Protein AF-A0AAU9CW84-F1 (afdb_monomer_lite)

Sequence (236 aa):
MYEDLFSGHQSAVSVAVGDAPGESPWMLPWCDDRGRPLPLPALARATVRFLRQASRQPGQTFDLSSLTCWDGYPAAHVAPLFAAASANCRLPAAWQDLLKPWNGMAAKTVRIALVGRAGDSHTVAQGLSRLTARLDAARMALLLPEEGVLAEEARVWAGRRGIACYRFPAFWREVRVPHAEIRHGSVGKRYNLRAGRDRDARILANATHVIGFGAWPGEIRELVRALALPSRLVRS

Foldseek 3Di:
DPPDDDPFDPPWQDQDFPDDPDRDPLTQRQADSVLAGDALLSSLLSLLVSQVVCVVCVVTAGEDDPPDASVFHPLLLNLLLCLLHDPSYHDDPVSVVSSVVSPPQPNQAAEEEEAEADDPLVLLLVLVCVVCVPPDQVRYEYEYEPDDPSRVSVCVSNVVVVHHYDYQYQQFQPQRGRPFDWDADPVRRITGPCSVVSSLSSSLSPHQEYEYEDDGDPSSVVSCVSSVHHYDYRYD

Structure (mmCIF, N/CA/C/O backbone):
data_AF-A0AAU9CW84-F1
#
_entry.id   AF-A0AAU9CW84-F1
#
loop_
_atom_site.group_PDB
_atom_site.id
_atom_site.type_symbol
_atom_site.label_atom_id
_atom_site.label_alt_id
_atom_site.label_comp_id
_atom_site.label_asym_id
_atom_site.label_entity_id
_atom_site.label_seq_id
_atom_site.pdbx_PDB_ins_code
_atom_site.Cartn_x
_atom_site.Cartn_y
_atom_site.Cartn_z
_atom_site.occupancy
_atom_site.B_iso_or_equiv
_atom_site.auth_seq_id
_atom_site.auth_comp_id
_atom_site.auth_asym_id
_atom_site.auth_atom_id
_atom_site.pdbx_PDB_model_num
ATOM 1 N N . MET A 1 1 ? -14.893 -38.895 -27.297 1.00 35.16 1 MET A N 1
ATOM 2 C CA . MET A 1 1 ? -15.803 -38.874 -26.134 1.00 35.16 1 MET A CA 1
ATOM 3 C C . MET A 1 1 ? -14.967 -38.518 -24.903 1.00 35.16 1 MET A C 1
ATOM 5 O O . MET A 1 1 ? -14.543 -39.393 -24.168 1.00 35.16 1 MET A O 1
ATOM 9 N N . TYR A 1 2 ? -14.596 -37.240 -24.805 1.00 32.84 2 TYR A N 1
ATOM 10 C CA . TYR A 1 2 ? -13.879 -36.590 -23.694 1.00 32.84 2 TYR A CA 1
ATOM 11 C C . TYR A 1 2 ? -14.207 -35.091 -23.819 1.00 32.84 2 TYR A C 1
ATOM 13 O O . TYR A 1 2 ? -13.358 -34.259 -24.107 1.00 32.84 2 TYR A O 1
ATOM 21 N N . GLU A 1 3 ? -15.494 -34.772 -23.734 1.00 34.97 3 GLU A N 1
ATOM 22 C CA . GLU A 1 3 ? -16.027 -33.410 -23.715 1.00 34.97 3 GLU A CA 1
ATOM 23 C C . GLU A 1 3 ? -17.106 -33.402 -22.632 1.00 34.97 3 GLU A C 1
ATOM 25 O O . GLU A 1 3 ? -18.201 -33.879 -22.893 1.00 34.97 3 GLU A O 1
ATOM 30 N N . ASP A 1 4 ? -16.726 -33.037 -21.400 1.00 39.19 4 ASP A N 1
ATOM 31 C CA . ASP A 1 4 ? -17.580 -32.439 -20.345 1.00 39.19 4 ASP A CA 1
ATOM 32 C C . ASP A 1 4 ? -16.891 -32.499 -18.965 1.00 39.19 4 ASP A C 1
ATOM 34 O O . ASP A 1 4 ? -17.312 -33.202 -18.051 1.00 39.19 4 ASP A O 1
ATOM 38 N N . LEU A 1 5 ? -15.787 -31.762 -18.785 1.00 30.41 5 LEU A N 1
ATOM 39 C CA . LEU A 1 5 ? -15.192 -31.556 -17.448 1.00 30.41 5 LEU A CA 1
ATOM 40 C C . LEU A 1 5 ? -14.867 -30.091 -17.117 1.00 30.41 5 LEU A C 1
ATOM 42 O O . LEU A 1 5 ? -14.279 -29.819 -16.077 1.00 30.41 5 LEU A O 1
ATOM 46 N N . PHE A 1 6 ? -15.282 -29.130 -17.950 1.00 35.81 6 PHE A N 1
ATOM 47 C CA . PHE A 1 6 ? -15.029 -27.701 -17.701 1.00 35.81 6 PHE A CA 1
ATOM 48 C C . PHE A 1 6 ? -16.267 -26.818 -17.892 1.00 35.81 6 PHE A C 1
ATOM 50 O O . PHE A 1 6 ? -16.180 -25.663 -18.306 1.00 35.81 6 PHE A O 1
ATOM 57 N N . SER A 1 7 ? -17.436 -27.347 -17.545 1.00 34.25 7 SER A N 1
ATOM 58 C CA . SER A 1 7 ? -18.686 -26.593 -17.494 1.00 34.25 7 SER A CA 1
ATOM 59 C C . SER A 1 7 ? -18.719 -25.756 -16.202 1.00 34.25 7 SER A C 1
ATOM 61 O O . SER A 1 7 ? -19.099 -26.226 -15.134 1.00 34.25 7 SER A O 1
ATOM 63 N N . GLY A 1 8 ? -18.286 -24.494 -16.295 1.00 40.44 8 GLY A N 1
ATOM 64 C CA . GLY A 1 8 ? -18.826 -23.395 -15.480 1.00 40.44 8 GLY A CA 1
ATOM 65 C C . GLY A 1 8 ? -18.330 -23.207 -14.041 1.00 40.44 8 GLY A C 1
ATOM 66 O O . GLY A 1 8 ? -19.051 -22.605 -13.252 1.00 40.44 8 GLY A O 1
ATOM 67 N N . HIS A 1 9 ? -17.136 -23.664 -13.662 1.00 38.75 9 HIS A N 1
ATOM 68 C CA . HIS A 1 9 ? -16.593 -23.331 -12.338 1.00 38.75 9 HIS A CA 1
ATOM 69 C C . HIS A 1 9 ? -15.922 -21.951 -12.350 1.00 38.75 9 HIS A C 1
ATOM 71 O O . HIS A 1 9 ? -14.801 -21.793 -12.834 1.00 38.75 9 HIS A O 1
ATOM 77 N N . GLN A 1 10 ? -16.596 -20.945 -11.782 1.00 44.69 10 GLN A N 1
ATOM 78 C CA . GLN A 1 10 ? -15.903 -19.770 -11.259 1.00 44.69 10 GLN A CA 1
ATOM 79 C C . GLN A 1 10 ? -14.983 -20.256 -10.136 1.00 44.69 10 GLN A C 1
ATOM 81 O O . GLN A 1 10 ? -15.432 -20.526 -9.024 1.00 44.69 10 GLN A O 1
ATOM 86 N N . SER A 1 11 ? -13.691 -20.407 -10.423 1.00 42.75 11 SER A N 1
ATOM 87 C CA . SER A 1 11 ? -12.699 -20.665 -9.385 1.00 42.75 11 SER A CA 1
ATOM 88 C C . SER A 1 11 ? -12.634 -19.422 -8.512 1.00 42.75 11 SER A C 1
ATOM 90 O O . SER A 1 11 ? -11.979 -18.442 -8.853 1.00 42.75 11 SER A O 1
ATOM 92 N N . ALA A 1 12 ? -13.352 -19.424 -7.399 1.00 43.59 12 ALA A N 1
ATOM 93 C CA . ALA A 1 12 ? -13.312 -18.381 -6.396 1.00 43.59 12 ALA A CA 1
ATOM 94 C C . ALA A 1 12 ? -12.638 -18.952 -5.134 1.00 43.59 12 ALA A C 1
ATOM 96 O O . ALA A 1 12 ? -12.815 -20.116 -4.781 1.00 43.59 12 ALA A O 1
ATOM 97 N N . VAL A 1 13 ? -11.792 -18.153 -4.479 1.00 47.56 13 VAL A N 1
ATOM 98 C CA . VAL A 1 13 ? -11.158 -18.536 -3.217 1.00 47.56 13 VAL A CA 1
ATOM 99 C C . VAL A 1 13 ? -12.263 -18.465 -2.176 1.00 47.56 13 VAL A C 1
ATOM 101 O O . VAL A 1 13 ? -12.735 -17.377 -1.835 1.00 47.56 13 VAL A O 1
ATOM 104 N N . SER A 1 14 ? -12.704 -19.630 -1.703 1.00 45.72 14 SER A N 1
ATOM 105 C CA . SER A 1 14 ? -13.601 -19.711 -0.558 1.00 45.72 14 SER A CA 1
ATOM 106 C C . SER A 1 14 ? -12.887 -19.134 0.654 1.00 45.72 14 SER A C 1
ATOM 108 O O . SER A 1 14 ? -11.946 -19.722 1.188 1.00 45.72 14 SER A O 1
ATOM 110 N N . VAL A 1 15 ? -13.357 -17.972 1.099 1.00 50.72 15 VAL A N 1
ATOM 111 C CA . VAL A 1 15 ? -13.223 -17.588 2.499 1.00 50.72 15 VAL A CA 1
ATOM 112 C C . VAL A 1 15 ? -14.212 -18.484 3.229 1.00 50.72 15 VAL A C 1
ATOM 114 O O . VAL A 1 15 ? -15.427 -18.285 3.118 1.00 50.72 15 VAL A O 1
ATOM 117 N N . ALA A 1 16 ? -13.702 -19.532 3.874 1.00 47.00 16 ALA A N 1
ATOM 118 C CA . ALA A 1 16 ? -14.541 -20.407 4.673 1.00 47.00 16 ALA A CA 1
ATOM 119 C C . ALA A 1 16 ? -15.137 -19.559 5.803 1.00 47.00 16 ALA A C 1
ATOM 121 O O . ALA A 1 16 ? -14.421 -19.026 6.652 1.00 47.00 16 ALA A O 1
ATOM 122 N N . VAL A 1 17 ? -16.453 -19.382 5.756 1.00 45.00 17 VAL A N 1
ATOM 123 C CA . VAL A 1 17 ? -17.249 -18.934 6.893 1.00 45.00 17 VAL A CA 1
ATOM 124 C C . VAL A 1 17 ? -17.837 -20.214 7.468 1.00 45.00 17 VAL A C 1
ATOM 126 O O . VAL A 1 17 ? -18.401 -20.995 6.709 1.00 45.00 17 VAL A O 1
ATOM 129 N N . GLY A 1 18 ? -17.584 -20.467 8.755 1.00 38.56 18 GLY A N 1
ATOM 130 C CA . GLY A 1 18 ? -17.705 -21.778 9.407 1.00 38.56 18 GLY A CA 1
ATOM 131 C C . GLY A 1 18 ? -18.864 -22.679 8.950 1.00 38.56 18 GLY A C 1
ATOM 132 O O . GLY A 1 18 ? -19.992 -22.220 8.804 1.00 38.56 18 GLY A O 1
ATOM 133 N N . ASP A 1 19 ? -18.530 -23.959 8.758 1.00 41.38 19 ASP A N 1
ATOM 134 C CA . ASP A 1 19 ? -19.325 -25.201 8.678 1.00 41.38 19 ASP A CA 1
ATOM 135 C C . ASP A 1 19 ? -20.655 -25.257 7.896 1.00 41.38 19 ASP A C 1
ATOM 137 O O . ASP A 1 19 ? -21.270 -26.321 7.841 1.00 41.38 19 ASP A O 1
ATOM 141 N N . ALA A 1 20 ? -21.105 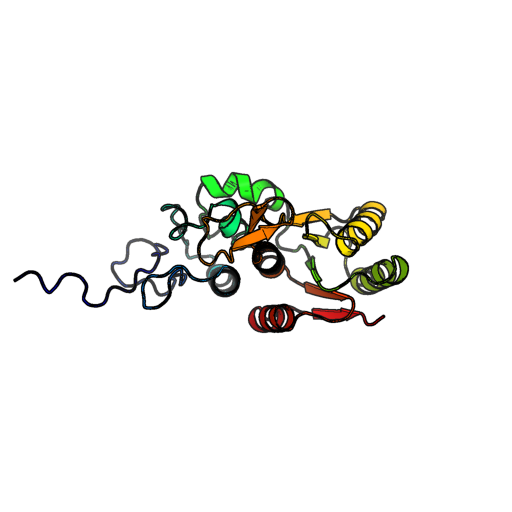-24.192 7.230 1.00 41.03 20 ALA A N 1
ATOM 142 C CA . ALA A 1 20 ? -22.321 -24.230 6.418 1.00 41.03 20 ALA A CA 1
ATOM 143 C C . ALA A 1 20 ? -22.011 -24.606 4.951 1.00 41.03 20 ALA A C 1
ATOM 145 O O . ALA A 1 20 ? -21.324 -23.849 4.260 1.00 41.03 20 ALA A O 1
ATOM 146 N N . PRO A 1 21 ? -22.525 -25.737 4.426 1.00 40.75 21 PRO A N 1
ATOM 147 C CA . PRO A 1 21 ? -22.420 -26.066 3.009 1.00 40.75 21 PRO A CA 1
ATOM 148 C C . PRO A 1 21 ? -23.352 -25.158 2.189 1.00 40.75 21 PRO A C 1
ATOM 150 O O . PRO A 1 21 ? -24.567 -25.332 2.168 1.00 40.75 21 PRO A O 1
ATOM 153 N N . GLY A 1 22 ? -22.763 -24.164 1.528 1.00 52.06 22 GLY A N 1
ATOM 154 C CA . GLY A 1 22 ? -23.406 -23.225 0.609 1.00 52.06 22 GLY A CA 1
ATOM 155 C C . GLY A 1 22 ? -22.381 -22.196 0.132 1.00 52.06 22 GLY A C 1
ATOM 156 O O . GLY A 1 22 ? -21.420 -21.916 0.848 1.00 52.06 22 GLY A O 1
ATOM 157 N N . GLU A 1 23 ? -22.528 -21.668 -1.086 1.00 51.50 23 GLU A N 1
ATOM 158 C CA . GLU A 1 23 ? -21.632 -20.636 -1.626 1.00 51.50 23 GLU A CA 1
ATOM 159 C C . GLU A 1 23 ? -21.525 -19.467 -0.636 1.00 51.50 23 GLU A C 1
ATOM 161 O O . GLU A 1 23 ? -22.493 -18.754 -0.370 1.00 51.50 23 GLU A O 1
ATOM 166 N N . SER A 1 24 ? -20.347 -19.300 -0.032 1.00 56.78 24 SER A N 1
ATOM 167 C CA . SER A 1 24 ? -20.113 -18.224 0.925 1.00 56.78 24 SER A CA 1
ATOM 168 C C . SER A 1 24 ? -20.250 -16.891 0.182 1.00 56.78 24 SER A C 1
ATOM 170 O O . SER A 1 24 ? -19.495 -16.652 -0.761 1.00 56.78 24 SER A O 1
ATOM 172 N N . PRO A 1 25 ? -21.135 -15.965 0.592 1.00 59.97 25 PRO A N 1
ATOM 173 C CA . PRO A 1 25 ? -21.284 -14.666 -0.073 1.00 59.97 25 PRO A CA 1
ATOM 174 C C . PRO A 1 25 ? -20.042 -13.760 0.075 1.00 59.97 25 PRO A C 1
ATOM 176 O O . PRO A 1 25 ? -20.050 -12.605 -0.350 1.00 59.97 25 PRO A O 1
ATOM 179 N N . TRP A 1 26 ? -18.968 -14.262 0.693 1.00 66.31 26 TRP A N 1
ATOM 180 C CA . TRP A 1 26 ? -17.783 -13.511 1.097 1.00 66.31 26 TRP A CA 1
ATOM 181 C C . TRP A 1 26 ? -16.527 -13.849 0.293 1.00 66.31 26 TRP A C 1
ATOM 183 O O . TRP A 1 26 ? -15.408 -13.604 0.750 1.00 66.31 26 TRP A O 1
ATOM 193 N N . MET A 1 27 ? -16.691 -14.386 -0.914 1.00 70.38 27 MET A N 1
ATOM 194 C CA . MET A 1 27 ? -15.565 -14.709 -1.783 1.00 70.38 27 MET A CA 1
ATOM 195 C C . MET A 1 27 ? -14.873 -13.445 -2.289 1.00 70.38 27 MET A C 1
ATOM 197 O O . MET A 1 27 ? -15.485 -12.535 -2.854 1.00 70.38 27 MET A O 1
ATOM 201 N N . LEU A 1 28 ? -13.556 -13.403 -2.111 1.00 78.88 28 LEU A N 1
ATOM 202 C CA . LEU A 1 28 ? -12.727 -12.413 -2.772 1.00 78.88 28 LEU A CA 1
ATOM 203 C C . LEU A 1 28 ? -12.546 -12.837 -4.231 1.00 78.88 28 LEU A C 1
ATOM 205 O O . LEU A 1 28 ? -11.959 -13.895 -4.476 1.00 78.88 28 LEU A O 1
ATOM 209 N N . PRO A 1 29 ? -13.010 -12.037 -5.210 1.00 83.81 29 PRO A N 1
ATOM 210 C CA . PRO A 1 29 ? -12.714 -12.325 -6.599 1.00 83.81 29 PRO A CA 1
ATOM 211 C C . PRO A 1 29 ? -11.202 -12.206 -6.774 1.00 83.81 29 PRO A C 1
ATOM 213 O O . PRO A 1 29 ? -10.602 -11.167 -6.484 1.00 83.81 29 PRO A O 1
ATOM 216 N N . TRP A 1 30 ? -10.591 -13.304 -7.190 1.00 83.06 30 TRP A N 1
ATOM 217 C CA . TRP A 1 30 ? -9.149 -13.419 -7.369 1.00 83.06 30 TRP A CA 1
ATOM 218 C C . TRP A 1 30 ? -8.783 -13.756 -8.813 1.00 83.06 30 TRP A C 1
ATOM 220 O O . TRP A 1 30 ? -7.682 -13.419 -9.238 1.00 83.06 30 TRP A O 1
ATOM 230 N N . CYS A 1 31 ? -9.733 -14.317 -9.563 1.00 86.44 31 CYS A N 1
ATOM 231 C CA . CYS A 1 31 ? -9.680 -14.521 -11.000 1.00 86.44 31 CYS A CA 1
ATOM 232 C C . CYS A 1 31 ? -10.776 -13.737 -11.733 1.00 86.44 31 CYS A C 1
ATOM 234 O O . CYS A 1 31 ? -11.762 -13.316 -11.127 1.00 86.44 31 CYS A O 1
ATOM 236 N N . ASP A 1 32 ? -10.590 -13.537 -13.037 1.00 87.25 32 ASP A N 1
ATOM 237 C CA . ASP A 1 32 ? -11.662 -13.165 -13.960 1.00 87.25 32 ASP A CA 1
ATOM 238 C C . ASP A 1 32 ? -12.517 -14.386 -14.359 1.00 87.25 32 ASP A C 1
ATOM 240 O O . ASP A 1 32 ? -12.225 -15.520 -13.975 1.00 87.25 32 ASP A O 1
ATOM 244 N N . ASP A 1 33 ? -13.552 -14.166 -15.175 1.00 85.06 33 ASP A N 1
ATOM 245 C CA . ASP A 1 33 ? -14.471 -15.221 -15.645 1.00 85.06 33 ASP A CA 1
ATOM 246 C C . ASP A 1 33 ? -13.784 -16.319 -16.480 1.00 85.06 33 ASP A C 1
ATOM 248 O O . ASP A 1 33 ? -14.401 -17.324 -16.825 1.00 85.06 33 ASP A O 1
ATOM 252 N N . ARG A 1 34 ? -12.506 -16.134 -16.837 1.00 85.81 34 ARG A N 1
ATOM 253 C CA . ARG A 1 34 ? -11.684 -17.104 -17.572 1.00 85.81 34 ARG A CA 1
ATOM 254 C C . ARG A 1 34 ? -10.683 -17.818 -16.666 1.00 85.81 34 ARG A C 1
ATOM 256 O O . ARG A 1 34 ? -9.764 -18.452 -17.179 1.00 85.81 34 ARG A O 1
ATOM 263 N N . GLY A 1 35 ? -10.804 -17.668 -15.347 1.00 85.06 35 GLY A N 1
ATOM 264 C CA . GLY A 1 35 ? -9.867 -18.245 -14.388 1.00 85.06 35 GLY A CA 1
ATOM 265 C C . GLY A 1 35 ? -8.475 -17.614 -14.446 1.00 85.06 35 GLY A C 1
ATOM 266 O O . GLY A 1 35 ? -7.515 -18.236 -14.010 1.00 85.06 35 GLY A O 1
ATOM 267 N N . ARG A 1 36 ? -8.318 -16.410 -15.021 1.00 87.25 36 ARG A N 1
ATOM 268 C CA . ARG A 1 36 ? -7.022 -15.715 -15.019 1.00 87.25 36 ARG A CA 1
ATOM 269 C C . ARG A 1 36 ? -6.918 -14.842 -13.778 1.00 87.25 36 ARG A C 1
ATOM 271 O O . ARG A 1 36 ? -7.890 -14.146 -13.485 1.00 87.25 36 ARG A O 1
ATOM 278 N N . PRO A 1 37 ? -5.745 -14.750 -13.131 1.00 89.81 37 PRO A N 1
ATOM 279 C CA . PRO A 1 37 ? -5.581 -13.934 -11.929 1.00 89.81 37 PRO A CA 1
ATOM 280 C C . PRO A 1 37 ? -6.009 -12.493 -12.194 1.00 89.81 37 PRO A C 1
ATOM 282 O O . PRO A 1 37 ? -5.765 -11.970 -13.280 1.00 89.81 37 PRO A O 1
ATOM 285 N N . LEU A 1 38 ? -6.603 -11.805 -11.227 1.00 90.56 38 LEU A N 1
ATOM 286 C CA . LEU A 1 38 ? -6.889 -10.380 -11.359 1.00 90.56 38 LEU A CA 1
ATOM 287 C C . LEU A 1 38 ? -5.606 -9.552 -11.194 1.00 90.56 38 LEU A C 1
ATOM 289 O O . LEU A 1 38 ? -4.769 -9.873 -10.352 1.00 90.56 38 LEU A O 1
ATOM 293 N N . PRO A 1 39 ? -5.452 -8.430 -11.920 1.00 92.75 39 PRO A N 1
ATOM 294 C CA . PRO A 1 39 ? -4.360 -7.499 -11.663 1.00 92.75 39 PRO A CA 1
ATOM 295 C C . PRO A 1 39 ? -4.385 -6.968 -10.224 1.00 92.75 39 PRO A C 1
ATOM 297 O O . PRO A 1 39 ? -5.460 -6.675 -9.695 1.00 92.75 39 PRO A O 1
ATOM 300 N N . LEU A 1 40 ? -3.216 -6.712 -9.627 1.00 91.75 40 LEU A N 1
ATOM 301 C CA . LEU A 1 40 ? -3.113 -6.191 -8.254 1.00 91.75 40 LEU A CA 1
ATOM 302 C C . LEU A 1 40 ? -3.982 -4.956 -7.952 1.00 91.75 40 LEU A C 1
ATOM 304 O O . LEU A 1 40 ? -4.581 -4.922 -6.879 1.00 91.75 40 LEU A O 1
ATOM 308 N N . PRO A 1 41 ? -4.148 -3.966 -8.853 1.00 92.19 41 PRO A N 1
ATOM 309 C CA . PRO A 1 41 ? -5.088 -2.870 -8.615 1.00 92.19 41 PRO A CA 1
ATOM 310 C C . PRO A 1 41 ? -6.552 -3.313 -8.472 1.00 92.19 41 PRO A C 1
ATOM 312 O O . PRO A 1 41 ? -7.300 -2.723 -7.695 1.00 92.19 41 PRO A O 1
ATOM 315 N N . ALA A 1 42 ? -6.983 -4.334 -9.219 1.00 91.06 42 ALA A N 1
ATOM 316 C CA . ALA A 1 42 ? -8.324 -4.899 -9.087 1.00 91.06 42 ALA A CA 1
ATOM 317 C C . ALA A 1 42 ? -8.454 -5.699 -7.789 1.00 91.06 42 ALA A C 1
ATOM 319 O O . ALA A 1 42 ? -9.440 -5.526 -7.067 1.00 91.06 42 ALA A O 1
ATOM 320 N N . LEU A 1 43 ? -7.422 -6.477 -7.454 1.00 90.69 43 LEU A N 1
ATOM 321 C CA . LEU A 1 43 ? -7.359 -7.214 -6.202 1.00 90.69 43 LEU A CA 1
ATOM 322 C C . LEU A 1 43 ? -7.420 -6.278 -4.987 1.00 90.69 43 LEU A C 1
ATOM 324 O O . LEU A 1 43 ? -8.252 -6.466 -4.109 1.00 90.69 43 LEU A O 1
ATOM 328 N N . ALA A 1 44 ? -6.640 -5.196 -4.983 1.00 90.69 44 ALA A N 1
ATOM 329 C CA . ALA A 1 44 ? -6.658 -4.176 -3.936 1.00 90.69 44 ALA A CA 1
ATOM 330 C C . ALA A 1 44 ? -8.068 -3.612 -3.686 1.00 90.69 44 ALA A C 1
ATOM 332 O O . ALA A 1 44 ? -8.495 -3.477 -2.538 1.00 90.69 44 ALA A O 1
ATOM 333 N N . ARG A 1 45 ? -8.832 -3.328 -4.752 1.00 89.31 45 ARG A N 1
ATOM 334 C CA . ARG A 1 45 ? -10.231 -2.877 -4.631 1.00 89.31 45 ARG A CA 1
ATOM 335 C C . ARG A 1 45 ? -11.138 -3.946 -4.028 1.00 89.31 45 ARG A C 1
ATOM 337 O O . ARG A 1 45 ? -12.011 -3.620 -3.225 1.00 89.31 45 ARG A O 1
ATOM 344 N N . ALA A 1 46 ? -10.976 -5.203 -4.433 1.00 89.75 46 ALA A N 1
ATOM 345 C CA . ALA A 1 46 ? -11.727 -6.316 -3.864 1.00 89.75 46 ALA A CA 1
ATOM 346 C C . ALA A 1 46 ? -11.414 -6.489 -2.369 1.00 89.75 46 ALA A C 1
ATOM 348 O O . ALA A 1 46 ? -12.339 -6.499 -1.558 1.00 89.75 46 ALA A O 1
ATOM 349 N N . THR A 1 47 ? -10.131 -6.489 -2.000 1.00 90.31 47 THR A N 1
ATOM 350 C CA . THR A 1 47 ? -9.666 -6.603 -0.614 1.00 90.31 47 THR A CA 1
ATOM 351 C C . THR A 1 47 ? -10.203 -5.482 0.268 1.00 90.31 47 THR A C 1
ATOM 353 O O . THR A 1 47 ? -10.759 -5.761 1.325 1.00 90.31 47 THR A O 1
ATOM 356 N N . VAL A 1 48 ? -10.133 -4.217 -0.158 1.00 90.25 48 VAL A N 1
ATOM 357 C CA . VAL A 1 48 ? -10.654 -3.099 0.652 1.00 90.25 48 VAL A CA 1
ATOM 358 C C . VAL A 1 48 ? -12.163 -3.215 0.891 1.00 90.25 48 VAL A C 1
ATOM 360 O O . VAL A 1 48 ? -12.631 -2.937 1.998 1.00 90.25 48 VAL A O 1
ATOM 363 N N . ARG A 1 49 ? -12.939 -3.650 -0.112 1.00 89.19 49 ARG A N 1
ATOM 364 C CA . ARG A 1 49 ? -14.382 -3.902 0.058 1.00 89.19 49 ARG A CA 1
ATOM 365 C C . ARG A 1 49 ? -14.635 -5.027 1.058 1.00 89.19 49 ARG A C 1
ATOM 367 O O . ARG A 1 49 ? -15.439 -4.841 1.968 1.00 89.19 49 ARG A O 1
ATOM 374 N N . PHE A 1 50 ? -13.914 -6.137 0.921 1.00 90.88 50 PHE A N 1
ATOM 375 C CA . PHE A 1 50 ? -13.987 -7.268 1.841 1.00 90.88 50 PHE A CA 1
ATOM 376 C C . PHE A 1 50 ? -13.657 -6.857 3.281 1.00 90.88 50 PHE A C 1
ATOM 378 O O . PHE A 1 50 ? -14.469 -7.072 4.171 1.00 90.88 50 PHE A O 1
ATOM 385 N N . LEU A 1 51 ? -12.535 -6.173 3.522 1.00 89.94 51 LEU A N 1
ATOM 386 C CA . LEU A 1 51 ? -12.128 -5.757 4.871 1.00 89.94 51 LEU A CA 1
ATOM 387 C C . LEU A 1 51 ? -13.117 -4.773 5.516 1.00 89.94 51 LEU A C 1
ATOM 389 O O . LEU A 1 51 ? -13.407 -4.848 6.713 1.00 89.94 51 LEU A O 1
ATOM 393 N N . ARG A 1 52 ? -13.693 -3.861 4.723 1.00 89.56 52 ARG A N 1
ATOM 394 C CA . ARG A 1 52 ? -14.757 -2.962 5.197 1.00 89.56 52 ARG A CA 1
ATOM 395 C C . ARG A 1 52 ? -15.992 -3.742 5.637 1.00 89.56 52 ARG A C 1
ATOM 397 O O . ARG A 1 52 ? -16.648 -3.356 6.597 1.00 89.56 52 ARG A O 1
ATOM 404 N N . GLN A 1 53 ? -16.317 -4.811 4.929 1.00 89.44 53 GLN A N 1
ATOM 405 C CA . GLN A 1 53 ? -17.462 -5.645 5.242 1.00 89.44 53 GLN A CA 1
ATOM 406 C C . GLN A 1 53 ? -17.194 -6.543 6.454 1.00 89.44 53 GLN A C 1
ATOM 408 O O . GLN A 1 53 ? -18.002 -6.554 7.380 1.00 89.44 53 GLN A O 1
ATOM 413 N N . ALA A 1 54 ? -16.032 -7.198 6.502 1.00 90.00 54 ALA A N 1
ATOM 414 C CA . ALA A 1 54 ? -15.602 -8.026 7.624 1.00 90.00 54 ALA A CA 1
ATOM 415 C C . ALA A 1 54 ? -15.587 -7.239 8.945 1.00 90.00 54 ALA A C 1
ATOM 417 O O . ALA A 1 54 ? -16.065 -7.728 9.967 1.00 90.00 54 ALA A O 1
ATOM 418 N N . SER A 1 55 ? -15.136 -5.978 8.921 1.00 90.31 55 SER A N 1
ATOM 419 C CA . SER A 1 55 ? -15.120 -5.122 10.118 1.00 90.31 55 SER A CA 1
ATOM 420 C C . SER A 1 55 ? -16.511 -4.715 10.628 1.00 90.31 55 SER A C 1
ATOM 422 O O . SER A 1 55 ? -16.646 -4.352 11.795 1.00 90.31 55 SER A O 1
ATOM 424 N N . ARG A 1 56 ? -17.562 -4.811 9.801 1.00 92.00 56 ARG A N 1
ATOM 425 C CA . ARG A 1 56 ? -18.964 -4.597 10.216 1.00 92.00 56 ARG A CA 1
ATOM 426 C C . ARG A 1 56 ? -19.597 -5.834 10.850 1.00 92.00 56 ARG A C 1
ATOM 428 O O . ARG A 1 56 ? -20.713 -5.746 11.350 1.00 92.00 56 ARG A O 1
ATOM 435 N N . GLN A 1 57 ? -18.907 -6.972 10.823 1.00 92.19 57 GLN A N 1
ATOM 436 C CA . GLN A 1 57 ? -19.404 -8.255 11.316 1.00 92.19 57 GLN A CA 1
ATOM 437 C C . GLN A 1 57 ? -18.414 -8.870 12.319 1.00 92.19 57 GLN A C 1
ATOM 439 O O . GLN A 1 57 ? -17.908 -9.964 12.085 1.00 92.19 57 GLN A O 1
ATOM 444 N N . PRO A 1 58 ? -18.121 -8.202 13.453 1.00 93.94 58 PRO A N 1
ATOM 445 C CA . PRO A 1 58 ? -17.092 -8.657 14.393 1.00 93.94 58 PRO A CA 1
ATOM 446 C C . PRO A 1 58 ? -17.384 -10.026 15.030 1.00 93.94 58 PRO A C 1
ATOM 448 O O . PRO A 1 58 ? -16.459 -10.673 15.505 1.00 93.94 58 PRO A O 1
ATOM 451 N N . GLY A 1 59 ? -18.647 -10.473 15.035 1.00 91.31 59 GLY A N 1
ATOM 452 C CA . GLY A 1 59 ? -19.038 -11.806 15.507 1.00 91.31 59 GLY A CA 1
ATOM 453 C C . GLY A 1 59 ? -18.802 -12.935 14.496 1.00 91.31 59 GLY A C 1
ATOM 454 O O . GLY A 1 59 ? -18.893 -14.100 14.869 1.00 91.31 59 GLY A O 1
ATOM 455 N N . GLN A 1 60 ? -18.503 -12.616 13.233 1.00 90.19 60 GLN A N 1
ATOM 456 C CA . GLN A 1 60 ? -18.157 -13.606 12.212 1.00 90.19 60 GLN A CA 1
ATOM 457 C C . GLN A 1 60 ? -16.647 -13.684 12.056 1.00 90.19 60 GLN A C 1
ATOM 459 O O . GLN A 1 60 ? -15.986 -12.651 11.982 1.00 90.19 60 GLN A O 1
ATOM 464 N N . THR A 1 61 ? -16.121 -14.904 11.973 1.00 89.62 61 THR A N 1
ATOM 465 C CA . THR A 1 61 ? -14.709 -15.147 11.674 1.00 89.62 61 THR A CA 1
ATOM 466 C C . THR A 1 61 ? -14.542 -15.447 10.190 1.00 89.62 61 THR A C 1
ATOM 468 O O . THR A 1 61 ? -15.287 -16.249 9.632 1.00 89.62 61 THR A O 1
ATOM 471 N N . PHE A 1 62 ? -13.554 -14.811 9.570 1.00 87.94 62 PHE A N 1
ATOM 472 C CA . PHE A 1 62 ? -13.186 -14.995 8.175 1.00 87.94 62 PHE A CA 1
ATOM 473 C C . PHE A 1 62 ? -11.825 -15.682 8.110 1.00 87.94 62 PHE A C 1
ATOM 475 O O . PHE A 1 62 ? -10.799 -15.047 8.365 1.00 87.94 62 PHE A O 1
ATOM 482 N N . ASP A 1 63 ? -11.806 -16.968 7.772 1.00 86.19 63 ASP A N 1
ATOM 483 C CA . ASP A 1 63 ? -10.557 -17.703 7.591 1.00 86.19 63 ASP A CA 1
ATOM 484 C C . ASP A 1 63 ? -10.028 -17.466 6.172 1.00 86.19 63 ASP A C 1
ATOM 486 O O . ASP A 1 63 ? -10.564 -17.968 5.180 1.00 86.19 63 ASP A O 1
ATOM 490 N N . LEU A 1 64 ? -8.963 -16.669 6.061 1.00 85.19 64 LEU A N 1
ATOM 491 C CA . LEU A 1 64 ? -8.249 -16.493 4.804 1.00 85.19 64 LEU A CA 1
ATOM 492 C C . LEU A 1 64 ? -7.279 -17.659 4.656 1.00 85.19 64 LEU A C 1
ATOM 494 O O . LEU A 1 64 ? -6.240 -17.720 5.316 1.00 85.19 64 LEU A O 1
ATOM 498 N N . SER A 1 65 ? -7.634 -18.613 3.800 1.00 75.38 65 SER A N 1
ATOM 499 C CA . SER A 1 65 ? -6.781 -19.766 3.552 1.00 75.38 65 SER A CA 1
ATOM 500 C C . SER A 1 65 ? -5.481 -19.340 2.865 1.00 75.38 65 SER A C 1
ATOM 502 O O . SER A 1 65 ? -5.427 -18.435 2.029 1.00 75.38 65 SER A O 1
ATOM 504 N N . SER A 1 66 ? -4.390 -19.997 3.259 1.00 62.53 66 SER A N 1
ATOM 505 C CA . SER A 1 66 ? -3.049 -19.732 2.743 1.00 62.53 66 SER A CA 1
ATOM 506 C C . SER A 1 66 ? -2.797 -20.333 1.370 1.00 62.53 66 SER A C 1
ATOM 508 O O . SER A 1 66 ? -1.668 -20.177 0.909 1.00 62.53 66 SER A O 1
ATOM 510 N N . LEU A 1 67 ? -3.783 -21.033 0.779 1.00 48.00 67 LEU A N 1
ATOM 511 C CA . LEU A 1 67 ? -3.654 -21.989 -0.329 1.00 48.00 67 LEU A CA 1
ATOM 512 C C . LEU A 1 67 ? -3.054 -21.332 -1.588 1.00 48.00 67 LEU A C 1
ATOM 514 O O . LEU A 1 67 ? -3.714 -20.948 -2.543 1.00 48.00 67 LEU A O 1
ATOM 518 N N . THR A 1 68 ? -1.743 -21.154 -1.483 1.00 42.81 68 THR A N 1
ATOM 519 C CA . THR A 1 68 ? -0.686 -20.912 -2.451 1.00 42.81 68 THR A CA 1
ATOM 520 C C . THR A 1 68 ? -0.955 -19.847 -3.514 1.00 42.81 68 THR A C 1
ATOM 522 O O . THR A 1 68 ? -1.106 -20.135 -4.693 1.00 42.81 68 THR A O 1
ATOM 525 N N . CYS A 1 69 ? -0.853 -18.582 -3.095 1.00 52.00 69 CYS A N 1
ATOM 526 C CA . CYS A 1 69 ? -0.334 -17.478 -3.914 1.00 52.00 69 CYS A CA 1
ATOM 527 C C . CYS A 1 69 ? -1.123 -17.099 -5.186 1.00 52.00 69 CYS A C 1
ATOM 529 O O . CYS A 1 69 ? -0.518 -16.633 -6.142 1.00 52.00 69 CYS A O 1
ATOM 531 N N . TRP A 1 70 ? -2.458 -17.235 -5.181 1.00 61.84 70 TRP A N 1
ATOM 532 C CA . TRP A 1 70 ? -3.359 -16.542 -6.123 1.00 61.84 70 TRP A CA 1
ATOM 533 C C . TRP A 1 70 ? -2.837 -16.643 -7.575 1.00 61.84 70 TRP A C 1
ATOM 535 O O . TRP A 1 70 ? -2.485 -15.628 -8.174 1.00 61.84 70 TRP A O 1
ATOM 545 N N . ASP A 1 71 ? -2.633 -17.876 -8.063 1.00 65.56 71 ASP A N 1
ATOM 546 C CA . ASP A 1 71 ? -2.100 -18.207 -9.398 1.00 65.56 71 ASP A CA 1
ATOM 547 C C . ASP A 1 71 ? -0.895 -17.358 -9.855 1.00 65.56 71 ASP A C 1
ATOM 549 O O . ASP A 1 71 ? -0.828 -16.865 -10.982 1.00 65.56 71 ASP A O 1
ATOM 553 N N . GLY A 1 72 ? 0.098 -17.193 -8.977 1.00 77.81 72 GLY A N 1
ATOM 554 C CA . GLY A 1 72 ? 1.427 -16.700 -9.351 1.00 77.81 72 GLY A CA 1
ATOM 555 C C . GLY A 1 72 ? 1.849 -15.368 -8.735 1.00 77.81 72 GLY A C 1
ATOM 556 O O . GLY A 1 72 ? 2.931 -14.879 -9.070 1.00 77.81 72 GLY A O 1
ATOM 557 N N . TYR A 1 73 ? 1.062 -14.774 -7.833 1.00 89.81 73 TYR A N 1
ATOM 558 C CA . TYR A 1 73 ? 1.515 -13.622 -7.046 1.00 89.81 73 TYR A CA 1
ATOM 559 C C . TYR A 1 73 ? 2.211 -14.063 -5.755 1.00 89.81 73 TYR A C 1
ATOM 561 O O . TYR A 1 73 ? 1.554 -14.619 -4.877 1.00 89.81 73 TYR A O 1
ATOM 569 N N . PRO A 1 74 ? 3.498 -13.737 -5.540 1.00 91.00 74 PRO A N 1
ATOM 570 C CA . PRO A 1 74 ? 4.167 -14.023 -4.277 1.00 91.00 74 PRO A CA 1
ATOM 571 C C . PRO A 1 74 ? 3.440 -13.389 -3.091 1.00 91.00 74 PRO A C 1
ATOM 573 O O . PRO A 1 74 ? 2.860 -12.307 -3.203 1.00 91.00 74 PRO A O 1
ATOM 576 N N . ALA A 1 75 ? 3.536 -14.014 -1.916 1.00 90.62 75 ALA A N 1
ATOM 577 C CA . ALA A 1 75 ? 2.888 -13.514 -0.702 1.00 90.62 75 ALA A CA 1
ATOM 578 C C . ALA A 1 75 ? 3.244 -12.044 -0.397 1.00 90.62 75 ALA A C 1
ATOM 580 O O . ALA A 1 75 ? 2.390 -11.293 0.058 1.00 90.62 75 ALA A O 1
ATOM 581 N N . ALA A 1 76 ? 4.459 -11.594 -0.730 1.00 91.50 76 ALA A N 1
ATOM 582 C CA . ALA A 1 76 ? 4.898 -10.205 -0.559 1.00 91.50 76 ALA A CA 1
ATOM 583 C C . ALA A 1 76 ? 4.114 -9.171 -1.404 1.00 91.50 76 ALA A C 1
ATOM 585 O O . ALA A 1 76 ? 4.143 -7.972 -1.107 1.00 91.50 76 ALA A O 1
ATOM 586 N N . HIS A 1 77 ? 3.400 -9.605 -2.447 1.00 91.62 77 HIS A N 1
ATOM 587 C CA . HIS A 1 77 ? 2.478 -8.756 -3.210 1.00 91.62 77 HIS A CA 1
ATOM 588 C C . HIS A 1 77 ? 1.100 -8.700 -2.564 1.00 91.62 77 HIS A C 1
ATOM 590 O O . HIS A 1 77 ? 0.521 -7.623 -2.446 1.00 91.62 77 HIS A O 1
ATOM 596 N N . VAL A 1 78 ? 0.579 -9.848 -2.135 1.00 91.44 78 VAL A N 1
ATOM 597 C CA . VAL A 1 78 ? -0.813 -9.958 -1.682 1.00 91.44 78 VAL A CA 1
ATOM 598 C C . VAL A 1 78 ? -0.962 -9.612 -0.206 1.00 91.44 78 VAL A C 1
ATOM 600 O O . VAL A 1 78 ? -1.850 -8.836 0.138 1.00 91.44 78 VAL A O 1
ATOM 603 N N . ALA A 1 79 ? -0.083 -10.118 0.664 1.00 92.12 79 ALA A N 1
ATOM 604 C CA . ALA A 1 79 ? -0.184 -9.939 2.111 1.00 92.12 79 ALA A CA 1
ATOM 605 C C . ALA A 1 79 ? -0.336 -8.464 2.523 1.00 92.12 79 ALA A C 1
ATOM 607 O O . ALA A 1 79 ? -1.243 -8.179 3.306 1.00 92.12 79 ALA A O 1
ATOM 608 N N . PRO A 1 80 ? 0.423 -7.496 1.957 1.00 92.06 80 PRO A N 1
ATOM 609 C CA . PRO A 1 80 ? 0.237 -6.089 2.299 1.00 92.06 80 PRO A CA 1
ATOM 610 C C . PRO A 1 80 ? -1.177 -5.561 2.046 1.00 92.06 80 PRO A C 1
ATOM 612 O O . PRO A 1 80 ? -1.592 -4.648 2.745 1.00 92.06 80 PRO A O 1
ATOM 615 N N . LEU A 1 81 ? -1.951 -6.110 1.101 1.00 92.19 81 LEU A N 1
ATOM 616 C CA . LEU A 1 81 ? -3.341 -5.681 0.874 1.00 92.19 81 LEU A CA 1
ATOM 617 C C . LEU A 1 81 ? -4.243 -5.946 2.091 1.00 92.19 81 LEU A C 1
ATOM 619 O O . LEU A 1 81 ? -5.276 -5.298 2.241 1.00 92.19 81 LEU A O 1
ATOM 623 N N . PHE A 1 82 ? -3.834 -6.863 2.969 1.00 92.62 82 PHE A N 1
ATOM 624 C CA . PHE A 1 82 ? -4.554 -7.269 4.171 1.00 92.62 82 PHE A CA 1
ATOM 625 C C . PHE A 1 82 ? -3.990 -6.663 5.458 1.00 92.62 82 PHE A C 1
ATOM 627 O O . PHE A 1 82 ? -4.432 -7.035 6.540 1.00 92.62 82 PHE A O 1
ATOM 634 N N . ALA A 1 83 ? -3.070 -5.694 5.392 1.00 91.38 83 ALA A N 1
ATOM 635 C CA . ALA A 1 83 ? -2.501 -5.111 6.612 1.00 91.38 83 ALA A CA 1
ATOM 636 C C . ALA A 1 83 ? -3.524 -4.321 7.455 1.00 91.38 83 ALA A C 1
ATOM 638 O O . ALA A 1 83 ? -3.269 -4.012 8.613 1.00 91.38 83 ALA A O 1
ATOM 639 N N . ALA A 1 84 ? -4.688 -3.992 6.883 1.00 89.50 84 ALA A N 1
ATOM 640 C CA . ALA A 1 84 ? -5.815 -3.373 7.581 1.00 89.50 84 ALA A CA 1
ATOM 641 C C . ALA A 1 84 ? -6.859 -4.385 8.095 1.00 89.50 84 ALA A C 1
ATOM 643 O O . ALA A 1 84 ? -7.966 -3.976 8.446 1.00 89.50 84 ALA A O 1
ATOM 644 N N . ALA A 1 85 ? -6.567 -5.688 8.055 1.00 91.38 85 ALA A N 1
ATOM 645 C CA . ALA A 1 85 ? -7.525 -6.706 8.452 1.00 91.38 85 ALA A CA 1
ATOM 646 C C . ALA A 1 85 ? -7.895 -6.591 9.937 1.00 91.38 85 ALA A C 1
ATOM 648 O O . ALA A 1 85 ? -7.041 -6.380 10.796 1.00 91.38 85 ALA A O 1
ATOM 649 N N . SER A 1 86 ? -9.189 -6.707 10.233 1.00 90.75 86 SER A N 1
ATOM 650 C CA . SER A 1 86 ? -9.700 -6.744 11.602 1.00 90.75 86 SER A CA 1
ATOM 651 C C . SER A 1 86 ? -9.371 -8.080 12.274 1.00 90.75 86 SER A C 1
ATOM 653 O O . SER A 1 86 ? -9.078 -9.068 11.607 1.00 90.75 86 SER A O 1
ATOM 655 N N . ALA A 1 87 ? -9.446 -8.126 13.609 1.00 91.38 87 ALA A N 1
ATOM 656 C CA . ALA A 1 87 ? -9.092 -9.313 14.400 1.00 91.38 87 ALA A CA 1
ATOM 657 C C . ALA A 1 87 ? -9.937 -10.560 14.077 1.00 91.38 87 ALA A C 1
ATOM 659 O O . ALA A 1 87 ? -9.529 -11.678 14.377 1.00 91.38 87 ALA A O 1
ATOM 660 N N . ASN A 1 88 ? -11.104 -10.373 13.460 1.00 91.94 88 ASN A N 1
ATOM 661 C CA . ASN A 1 88 ? -11.960 -11.458 13.003 1.00 91.94 88 ASN A CA 1
ATOM 662 C C . ASN A 1 88 ? -11.559 -12.030 11.630 1.00 91.94 88 ASN A C 1
ATOM 664 O O . ASN A 1 88 ? -12.187 -12.973 11.168 1.00 91.94 88 ASN A O 1
ATOM 668 N N . CYS A 1 89 ? -10.521 -11.502 10.980 1.00 91.44 89 CYS A N 1
ATOM 669 C CA . CYS A 1 89 ? -9.907 -12.111 9.804 1.00 91.44 89 CYS A CA 1
ATOM 670 C C . CYS A 1 89 ? -8.691 -12.935 10.241 1.00 91.44 89 CYS A C 1
ATOM 672 O O . CYS A 1 89 ? -7.669 -12.369 10.638 1.00 91.44 89 CYS A O 1
ATOM 674 N N . ARG A 1 90 ? -8.755 -14.264 10.134 1.00 90.94 90 ARG A N 1
ATOM 675 C CA . ARG A 1 90 ? -7.587 -15.114 10.387 1.00 90.94 90 ARG A CA 1
ATOM 676 C C . ARG A 1 90 ? -6.711 -15.135 9.145 1.00 90.94 90 ARG A C 1
ATOM 678 O O . ARG A 1 90 ? -7.107 -15.643 8.100 1.00 90.94 90 ARG A O 1
ATOM 685 N N . LEU A 1 91 ? -5.530 -14.535 9.259 1.00 90.62 91 LEU A N 1
ATOM 686 C CA . LEU A 1 91 ? -4.569 -14.442 8.165 1.00 90.62 91 LEU A CA 1
ATOM 687 C C . LEU A 1 91 ? -3.674 -15.691 8.114 1.00 90.62 91 LEU A C 1
ATOM 689 O O . LEU A 1 91 ? -3.307 -16.215 9.172 1.00 90.62 91 LEU A O 1
ATOM 693 N N . PRO A 1 92 ? -3.227 -16.113 6.917 1.00 90.38 92 PRO A N 1
ATOM 694 C CA . PRO A 1 92 ? -2.201 -17.136 6.760 1.00 90.38 92 PRO A CA 1
ATOM 695 C C . PRO A 1 92 ? -0.975 -16.878 7.639 1.00 90.38 92 PRO A C 1
ATOM 697 O O . PRO A 1 92 ? -0.461 -15.760 7.667 1.00 90.38 92 PRO A O 1
ATOM 700 N N . ALA A 1 93 ? -0.434 -17.920 8.278 1.00 89.19 93 ALA A N 1
ATOM 701 C CA . ALA A 1 93 ? 0.780 -17.800 9.095 1.00 89.19 93 ALA A CA 1
ATOM 702 C C . ALA A 1 93 ? 1.948 -17.164 8.314 1.00 89.19 93 ALA A C 1
ATOM 704 O O . ALA A 1 93 ? 2.593 -16.242 8.802 1.00 89.19 93 ALA A O 1
ATOM 705 N N . ALA A 1 94 ? 2.135 -17.559 7.048 1.00 88.50 94 ALA A N 1
ATOM 706 C CA . ALA A 1 94 ? 3.163 -17.003 6.163 1.00 88.50 94 ALA A CA 1
ATOM 707 C C . ALA A 1 94 ? 3.018 -15.489 5.897 1.00 88.50 94 ALA A C 1
ATOM 709 O O . ALA A 1 94 ? 3.974 -14.837 5.482 1.00 88.50 94 ALA A O 1
ATOM 710 N N . TRP A 1 95 ? 1.828 -14.914 6.099 1.00 91.25 95 TRP A N 1
ATOM 711 C CA . TRP A 1 95 ? 1.609 -13.475 5.950 1.00 91.25 95 TRP A CA 1
ATOM 712 C C . TRP A 1 95 ? 1.936 -12.707 7.221 1.00 91.25 95 TRP A C 1
ATOM 714 O O . TRP A 1 95 ? 2.251 -11.525 7.133 1.00 91.25 95 TRP A O 1
ATOM 724 N N . GLN A 1 96 ? 1.896 -13.349 8.389 1.00 89.44 96 GLN A N 1
ATOM 725 C CA . GLN A 1 96 ? 2.107 -12.671 9.666 1.00 89.44 96 GLN A CA 1
ATOM 726 C C . GLN A 1 96 ? 3.487 -12.013 9.721 1.00 89.44 96 GLN A C 1
ATOM 728 O O . GLN A 1 96 ? 3.586 -10.860 10.129 1.00 89.44 96 GLN A O 1
ATOM 733 N N . ASP A 1 97 ? 4.526 -12.688 9.221 1.00 88.94 97 ASP A N 1
ATOM 734 C CA . ASP A 1 97 ? 5.881 -12.132 9.138 1.00 88.94 97 ASP A CA 1
ATOM 735 C C . ASP A 1 97 ? 5.977 -10.938 8.185 1.00 88.94 97 ASP A C 1
ATOM 737 O O . ASP A 1 97 ? 6.576 -9.918 8.522 1.00 88.94 97 ASP A O 1
ATOM 741 N N . LEU A 1 98 ? 5.329 -11.030 7.022 1.00 90.25 98 LEU A N 1
ATOM 742 C CA . LEU A 1 98 ? 5.261 -9.937 6.045 1.00 90.25 98 LEU A CA 1
ATOM 743 C C . LEU A 1 98 ? 4.477 -8.734 6.585 1.00 90.25 98 LEU A C 1
ATOM 745 O O . LEU A 1 98 ? 4.705 -7.595 6.173 1.00 90.25 98 LEU A O 1
ATOM 749 N N . LEU A 1 99 ? 3.560 -8.995 7.514 1.00 90.50 99 LEU A N 1
ATOM 750 C CA . LEU A 1 99 ? 2.724 -8.004 8.167 1.00 90.50 99 LEU A CA 1
ATOM 751 C C . LEU A 1 99 ? 3.299 -7.500 9.495 1.00 90.50 99 LEU A C 1
ATOM 753 O O . LEU A 1 99 ? 2.802 -6.506 10.009 1.00 90.50 99 LEU A O 1
ATOM 757 N N . LYS A 1 100 ? 4.393 -8.070 10.018 1.00 88.19 100 LYS A N 1
ATOM 758 C CA . LYS A 1 100 ? 5.053 -7.584 11.247 1.00 88.19 100 LYS A CA 1
ATOM 759 C C . LYS A 1 100 ? 5.331 -6.080 11.255 1.00 88.19 100 LYS A C 1
ATOM 761 O O . LYS A 1 100 ? 5.049 -5.468 12.285 1.00 88.19 100 LYS A O 1
ATOM 766 N N . PRO A 1 101 ? 5.796 -5.447 10.155 1.00 83.88 101 PRO A N 1
ATOM 767 C CA . PRO A 1 101 ? 5.952 -3.994 10.131 1.00 83.88 101 PRO A CA 1
ATOM 768 C C . PRO A 1 101 ? 4.647 -3.254 10.475 1.00 83.88 101 PRO A C 1
ATOM 770 O O . PRO A 1 101 ? 4.674 -2.180 11.061 1.00 83.88 101 PRO A O 1
ATOM 773 N N . TRP A 1 102 ? 3.498 -3.850 10.165 1.00 82.38 102 TRP A N 1
ATOM 774 C CA . TRP A 1 102 ? 2.159 -3.286 10.308 1.00 82.38 102 TRP A CA 1
ATOM 775 C C . TRP A 1 102 ? 1.488 -3.605 11.644 1.00 82.38 102 TRP A C 1
ATOM 777 O O . TRP A 1 102 ? 0.627 -2.842 12.071 1.00 82.38 102 TRP A O 1
ATOM 787 N N . ASN A 1 103 ? 1.895 -4.677 12.328 1.00 72.50 103 ASN A N 1
ATOM 788 C CA . ASN A 1 103 ? 1.245 -5.167 13.553 1.00 72.50 103 ASN A CA 1
ATOM 789 C C . ASN A 1 103 ? 1.318 -4.188 14.747 1.00 72.50 103 ASN A C 1
ATOM 791 O O . ASN A 1 103 ? 0.598 -4.365 15.724 1.00 72.50 103 ASN A O 1
ATOM 795 N N . GLY A 1 104 ? 2.143 -3.137 14.674 1.00 68.44 104 GLY A N 1
ATOM 796 C CA . GLY A 1 104 ? 2.183 -2.043 15.658 1.00 68.44 104 GLY A CA 1
ATOM 797 C C . GLY A 1 104 ? 1.337 -0.821 15.287 1.00 68.44 104 GLY A C 1
ATOM 798 O O . GLY A 1 104 ? 1.277 0.152 16.037 1.00 68.44 104 GLY A O 1
ATOM 799 N N . MET A 1 105 ? 0.696 -0.831 14.119 1.00 80.50 105 MET A N 1
ATOM 800 C CA . MET A 1 105 ? -0.105 0.288 13.658 1.00 80.50 105 MET A CA 1
ATOM 801 C C . MET A 1 105 ? -1.473 0.237 14.330 1.00 80.50 105 MET A C 1
ATOM 803 O O . MET A 1 105 ? -2.315 -0.593 13.995 1.00 80.50 105 MET A O 1
ATOM 807 N N . ALA A 1 106 ? -1.703 1.137 15.285 1.00 76.38 106 ALA A N 1
ATOM 808 C CA . ALA A 1 106 ? -2.998 1.236 15.942 1.00 76.38 106 ALA A CA 1
ATOM 809 C C . ALA A 1 106 ? -4.125 1.352 14.898 1.00 76.38 106 ALA A C 1
ATOM 811 O O . ALA A 1 106 ? -4.015 2.106 13.932 1.00 76.38 106 ALA A O 1
ATOM 812 N N . ALA A 1 107 ? -5.258 0.677 15.123 1.00 78.88 107 ALA A N 1
ATOM 813 C CA . ALA A 1 107 ? -6.430 0.751 14.234 1.00 78.88 107 ALA A CA 1
ATOM 814 C C . ALA A 1 107 ? -6.918 2.198 13.987 1.00 78.88 107 ALA A C 1
ATOM 816 O O . ALA A 1 107 ? -7.597 2.494 13.008 1.00 78.88 107 ALA A O 1
ATOM 817 N N . LYS A 1 108 ? -6.549 3.110 14.892 1.00 85.25 108 LYS A N 1
ATOM 818 C CA . LYS A 1 108 ? -6.860 4.541 14.887 1.00 85.25 108 LYS A CA 1
ATOM 819 C C . LYS A 1 108 ? -5.812 5.417 14.180 1.00 85.25 108 LYS A C 1
ATOM 821 O O . LYS A 1 108 ? -5.954 6.645 14.229 1.00 85.25 108 LYS A O 1
ATOM 826 N N . THR A 1 109 ? -4.781 4.823 13.578 1.00 91.81 109 THR A N 1
ATOM 827 C CA . THR A 1 109 ? -3.715 5.532 12.862 1.00 91.81 109 THR A CA 1
ATOM 828 C C . THR A 1 109 ? -4.219 6.082 11.530 1.00 91.81 109 THR A C 1
ATOM 830 O O . THR A 1 109 ? -4.836 5.390 10.718 1.00 91.81 109 THR A O 1
ATOM 833 N N . VAL A 1 110 ? -3.918 7.351 11.280 1.00 93.06 110 VAL A N 1
ATOM 834 C CA . VAL A 1 110 ? -4.122 8.031 10.007 1.00 93.06 110 VAL A CA 1
ATOM 835 C C . VAL A 1 110 ? -2.956 7.694 9.081 1.00 93.06 110 VAL A C 1
ATOM 837 O O . VAL A 1 110 ? -1.821 8.111 9.305 1.00 93.06 110 VAL A O 1
ATOM 840 N N . ARG A 1 111 ? -3.246 6.915 8.038 1.00 94.75 111 ARG A N 1
ATOM 841 C CA . ARG A 1 111 ? -2.271 6.365 7.092 1.00 94.75 111 ARG A CA 1
ATOM 842 C C . ARG A 1 111 ? -2.336 7.171 5.809 1.00 94.75 111 ARG A C 1
ATOM 844 O O . ARG A 1 111 ? -3.333 7.107 5.087 1.00 94.75 111 ARG A O 1
ATOM 851 N N . ILE A 1 112 ? -1.308 7.960 5.547 1.00 95.31 112 ILE A N 1
ATOM 852 C CA . ILE A 1 112 ? -1.309 8.917 4.448 1.00 95.31 112 ILE A CA 1
ATOM 853 C C . ILE A 1 112 ? -0.444 8.377 3.319 1.00 95.31 112 ILE A C 1
ATOM 855 O O . ILE A 1 112 ? 0.774 8.295 3.454 1.00 95.31 112 ILE A O 1
ATOM 859 N N . ALA A 1 113 ? -1.069 8.055 2.192 1.00 95.56 113 ALA A N 1
ATOM 860 C CA . ALA A 1 113 ? -0.357 7.780 0.954 1.00 95.56 113 ALA A CA 1
ATOM 861 C C . ALA A 1 113 ? 0.027 9.086 0.260 1.00 95.56 113 ALA A C 1
ATOM 863 O O . ALA A 1 113 ? -0.814 9.973 0.089 1.00 95.56 113 ALA A O 1
ATOM 864 N N . LEU A 1 114 ? 1.282 9.186 -0.175 1.00 94.06 114 LEU A N 1
ATOM 865 C CA . LEU A 1 114 ? 1.738 10.288 -1.020 1.00 94.06 114 LEU A CA 1
ATOM 866 C C . LEU A 1 114 ? 1.825 9.818 -2.470 1.00 94.06 114 LEU A C 1
ATOM 868 O O . LEU A 1 114 ? 2.457 8.804 -2.760 1.00 94.06 114 LEU A O 1
ATOM 872 N N . VAL A 1 115 ? 1.194 10.561 -3.377 1.00 91.19 115 VAL A N 1
ATOM 873 C CA . VAL A 1 115 ? 1.164 10.250 -4.811 1.00 91.19 115 VAL A CA 1
ATOM 874 C C . VAL A 1 115 ? 1.537 11.469 -5.646 1.00 91.19 115 VAL A C 1
ATOM 876 O O . VAL A 1 115 ? 1.299 12.609 -5.249 1.00 91.19 115 VAL A O 1
ATOM 879 N N . GLY A 1 116 ? 2.076 11.228 -6.840 1.00 88.25 116 GLY A N 1
ATOM 880 C CA . GLY A 1 116 ? 2.408 12.271 -7.809 1.00 88.25 116 GLY A CA 1
ATOM 881 C C . GLY A 1 116 ? 3.909 12.505 -7.960 1.00 88.25 116 GLY A C 1
ATOM 882 O O . GLY A 1 116 ? 4.720 11.623 -7.677 1.00 88.25 116 GLY A O 1
ATOM 883 N N . ARG A 1 117 ? 4.274 13.678 -8.476 1.00 85.38 117 ARG A N 1
ATOM 884 C CA . ARG A 1 117 ? 5.672 14.074 -8.687 1.00 85.38 117 ARG A CA 1
ATOM 885 C C . ARG A 1 117 ? 6.107 14.992 -7.558 1.00 85.38 117 ARG A C 1
ATOM 887 O O . ARG A 1 117 ? 5.319 15.811 -7.092 1.00 85.38 117 ARG A O 1
ATOM 894 N N . ALA A 1 118 ? 7.357 14.849 -7.132 1.00 75.19 118 ALA A N 1
ATOM 895 C CA . ALA A 1 118 ? 7.937 15.792 -6.191 1.00 75.19 118 ALA A CA 1
ATOM 896 C C . ALA A 1 118 ? 7.891 17.200 -6.803 1.00 75.19 118 ALA A C 1
ATOM 898 O O . ALA A 1 118 ? 8.311 17.384 -7.946 1.00 75.19 118 ALA A O 1
ATOM 899 N N . GLY A 1 119 ? 7.355 18.158 -6.049 1.00 73.50 119 GLY A N 1
ATOM 900 C CA . GLY A 1 119 ? 7.758 19.552 -6.205 1.00 73.50 119 GLY A CA 1
ATOM 901 C C . GLY A 1 119 ? 9.116 19.762 -5.536 1.00 73.50 119 GLY A C 1
ATOM 902 O O . GLY A 1 119 ? 9.806 18.800 -5.192 1.00 73.50 119 GLY A O 1
ATOM 903 N N . ASP A 1 120 ? 9.481 21.012 -5.294 1.00 84.06 120 ASP A N 1
ATOM 904 C CA . ASP A 1 120 ? 10.588 21.316 -4.393 1.00 84.06 120 ASP A CA 1
ATOM 905 C C . ASP A 1 120 ? 10.283 20.843 -2.949 1.00 84.06 120 ASP A C 1
ATOM 907 O O . ASP A 1 120 ? 9.125 20.640 -2.551 1.00 84.06 120 ASP A O 1
ATOM 911 N N . SER A 1 121 ? 11.335 20.670 -2.146 1.00 87.25 121 SER A N 1
ATOM 912 C CA . SER A 1 121 ? 11.257 20.210 -0.753 1.00 87.25 121 SER A CA 1
ATOM 913 C C . SER A 1 121 ? 10.341 21.088 0.114 1.00 87.25 121 SER A C 1
ATOM 915 O O . SER A 1 121 ? 9.667 20.586 1.020 1.00 87.25 121 SER A O 1
ATOM 917 N N . HIS A 1 122 ? 10.273 22.396 -0.167 1.00 89.31 122 HIS A N 1
ATOM 918 C CA . HIS A 1 122 ? 9.426 23.333 0.569 1.00 89.31 122 HIS A CA 1
ATOM 919 C C . HIS A 1 122 ? 7.940 23.073 0.290 1.00 89.31 122 HIS A C 1
ATOM 921 O O . HIS A 1 122 ? 7.152 22.992 1.235 1.00 89.31 122 HIS A O 1
ATOM 927 N N . THR A 1 123 ? 7.558 22.836 -0.966 1.00 89.69 123 THR A N 1
ATOM 928 C CA . THR A 1 123 ? 6.187 22.472 -1.355 1.00 89.69 123 THR A CA 1
ATOM 929 C C . THR A 1 123 ? 5.726 21.181 -0.670 1.00 89.69 123 THR A C 1
ATOM 931 O O . THR A 1 123 ? 4.621 21.127 -0.115 1.00 89.69 123 THR A O 1
ATOM 934 N N . VAL A 1 124 ? 6.578 20.147 -0.640 1.00 90.69 124 VAL A N 1
ATOM 935 C CA . VAL A 1 124 ? 6.275 18.878 0.050 1.00 90.69 124 VAL A CA 1
ATOM 936 C C . VAL A 1 124 ? 6.074 19.110 1.547 1.00 90.69 124 VAL A C 1
ATOM 938 O O . VAL A 1 124 ? 5.043 18.722 2.109 1.00 90.69 124 VAL A O 1
ATOM 941 N N . ALA A 1 125 ? 7.015 19.807 2.187 1.00 91.62 125 ALA A N 1
ATOM 942 C CA . ALA A 1 125 ? 6.957 20.113 3.610 1.00 91.62 125 ALA A 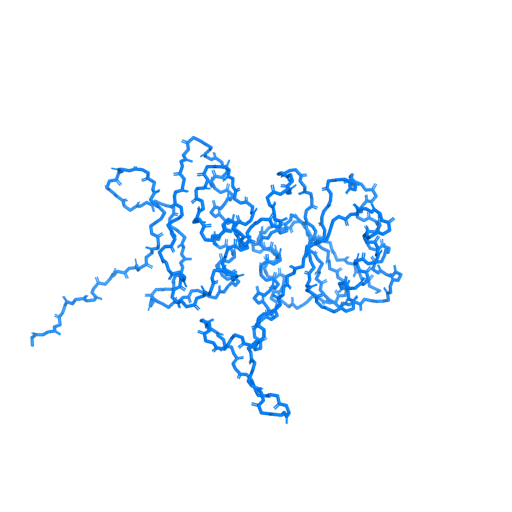CA 1
ATOM 943 C C . ALA A 1 125 ? 5.731 20.961 3.982 1.00 91.62 125 ALA A C 1
ATOM 945 O O . ALA A 1 125 ? 5.089 20.701 5.005 1.00 91.62 125 ALA A O 1
ATOM 946 N N . GLN A 1 126 ? 5.375 21.956 3.167 1.00 90.69 126 GLN A N 1
ATOM 947 C CA . GLN A 1 126 ? 4.214 22.813 3.395 1.00 90.69 126 GLN A CA 1
ATOM 948 C C . GLN A 1 126 ? 2.906 22.029 3.232 1.00 90.69 126 GLN A C 1
ATOM 950 O O . GLN A 1 126 ? 2.003 22.156 4.063 1.00 90.69 126 GLN A O 1
ATOM 955 N N . GLY A 1 127 ? 2.807 21.191 2.195 1.00 88.38 127 GLY A N 1
ATOM 956 C CA . GLY A 1 127 ? 1.650 20.330 1.954 1.00 88.38 127 GLY A CA 1
ATOM 957 C C . GLY A 1 127 ? 1.394 19.365 3.112 1.00 88.38 127 GLY A C 1
ATOM 958 O O . GLY A 1 127 ? 0.269 19.293 3.614 1.00 88.38 127 GLY A O 1
ATOM 959 N N . LEU A 1 128 ? 2.449 18.695 3.586 1.00 91.06 128 LEU A N 1
ATOM 960 C CA . LEU A 1 128 ? 2.382 17.806 4.746 1.00 91.06 128 LEU A CA 1
ATOM 961 C C . LEU A 1 128 ? 2.012 18.579 6.015 1.00 91.06 128 LEU A C 1
ATOM 963 O O . LEU A 1 128 ? 1.028 18.230 6.661 1.00 91.06 128 LEU A O 1
ATOM 967 N N . SER A 1 129 ? 2.701 19.685 6.315 1.00 91.31 129 SER A N 1
ATOM 968 C CA . SER A 1 129 ? 2.446 20.480 7.529 1.00 91.31 129 SER A CA 1
ATOM 969 C C . SER A 1 129 ? 1.006 21.001 7.601 1.00 91.31 129 SER A C 1
ATOM 971 O O . SER A 1 129 ? 0.392 20.978 8.664 1.00 91.31 129 SER A O 1
ATOM 973 N N . ARG A 1 130 ? 0.420 21.422 6.471 1.00 87.94 130 ARG A N 1
ATOM 974 C CA . ARG A 1 130 ? -0.987 21.856 6.413 1.00 87.94 130 ARG A CA 1
ATOM 975 C C . ARG A 1 130 ? -1.970 20.728 6.713 1.00 87.94 130 ARG A C 1
ATOM 977 O O . ARG A 1 130 ? -3.026 20.996 7.282 1.00 87.94 130 ARG A O 1
ATOM 984 N N . LEU A 1 131 ? -1.677 19.497 6.292 1.00 81.88 131 LEU A N 1
ATOM 985 C CA . LEU A 1 131 ? -2.533 18.356 6.615 1.00 81.88 131 LEU A CA 1
ATOM 986 C C . LEU A 1 131 ? -2.382 17.975 8.088 1.00 81.88 131 LEU A C 1
ATOM 988 O O . LEU A 1 131 ? -3.373 17.727 8.771 1.00 81.88 131 LEU A O 1
ATOM 992 N N . THR A 1 132 ? -1.144 17.947 8.571 1.00 82.94 132 THR A N 1
ATOM 993 C CA . THR A 1 132 ? -0.833 17.450 9.911 1.00 82.94 132 THR A CA 1
ATOM 994 C C . THR A 1 132 ? -1.164 18.460 10.999 1.00 82.94 132 THR A C 1
ATOM 996 O O . THR A 1 132 ? -1.324 18.064 12.139 1.00 82.94 132 THR A O 1
ATOM 999 N N . ALA A 1 133 ? -1.352 19.743 10.672 1.00 88.62 133 ALA A N 1
ATOM 1000 C CA . ALA A 1 133 ? -1.768 20.770 11.632 1.00 88.62 133 ALA A CA 1
ATOM 1001 C C . ALA A 1 133 ? -3.080 20.442 12.374 1.00 88.62 133 ALA A C 1
ATOM 1003 O O . ALA A 1 133 ? -3.362 21.033 13.410 1.00 88.62 133 ALA A O 1
ATOM 1004 N N . ARG A 1 134 ? -3.895 19.523 11.839 1.00 84.88 134 ARG A N 1
ATOM 1005 C CA . ARG A 1 134 ? -5.167 19.081 12.435 1.00 84.88 134 ARG A CA 1
ATOM 1006 C C . ARG A 1 134 ? -5.138 17.638 12.936 1.00 84.88 134 ARG A C 1
ATOM 1008 O O . ARG A 1 134 ? -6.170 17.124 13.353 1.00 84.88 134 ARG A O 1
ATOM 1015 N N . LEU A 1 135 ? -3.996 16.968 12.828 1.00 87.62 135 LEU A N 1
ATOM 1016 C CA . LEU A 1 135 ? -3.846 15.560 13.156 1.00 87.62 135 LEU A CA 1
ATOM 1017 C C . LEU A 1 135 ? -2.802 15.416 14.260 1.00 87.62 135 LEU A C 1
ATOM 1019 O O . LEU A 1 135 ? -1.761 16.064 14.237 1.00 87.62 135 LEU A O 1
ATOM 1023 N N . ASP A 1 136 ? -3.081 14.543 15.218 1.00 88.50 136 ASP A N 1
ATOM 1024 C CA . ASP A 1 136 ? -2.102 14.157 16.226 1.00 88.50 136 ASP A CA 1
ATOM 1025 C C . ASP A 1 136 ? -0.987 13.346 15.558 1.00 88.50 136 ASP A C 1
ATOM 1027 O O . ASP A 1 136 ? -1.240 12.237 15.087 1.00 88.50 136 ASP A O 1
ATOM 1031 N N . ALA A 1 137 ? 0.232 13.893 15.526 1.00 87.50 137 ALA A N 1
ATOM 1032 C CA . ALA A 1 137 ? 1.399 13.276 14.901 1.00 87.50 137 ALA A CA 1
ATOM 1033 C C . ALA A 1 137 ? 1.676 11.853 15.418 1.00 87.50 137 ALA A C 1
ATOM 1035 O O . ALA A 1 137 ? 2.079 10.997 14.629 1.00 87.50 137 ALA A O 1
ATOM 1036 N N . ALA A 1 138 ? 1.384 11.565 16.694 1.00 88.62 138 ALA A N 1
ATOM 1037 C CA . ALA A 1 138 ? 1.556 10.232 17.279 1.00 88.62 138 ALA A CA 1
ATOM 1038 C C . ALA A 1 138 ? 0.603 9.187 16.671 1.00 88.62 138 ALA A C 1
ATOM 1040 O O . ALA A 1 138 ? 0.829 7.982 16.765 1.00 88.62 138 ALA A O 1
ATOM 1041 N N . ARG A 1 139 ? -0.465 9.644 16.015 1.00 92.44 139 ARG A N 1
ATOM 1042 C CA . ARG A 1 139 ? -1.460 8.813 15.335 1.00 92.44 139 ARG A CA 1
ATOM 1043 C C . ARG A 1 139 ? -1.295 8.844 13.823 1.00 92.44 139 ARG A C 1
ATOM 1045 O O . ARG A 1 139 ? -2.245 8.522 13.114 1.00 92.44 139 ARG A O 1
ATOM 1052 N N . MET A 1 140 ? -0.134 9.242 13.310 1.00 94.38 140 MET A N 1
ATOM 1053 C CA . MET A 1 140 ? 0.110 9.369 11.876 1.00 94.38 140 MET A CA 1
ATOM 1054 C C . MET A 1 140 ? 1.179 8.406 11.385 1.00 94.38 140 MET A C 1
ATOM 1056 O O . MET A 1 140 ? 2.181 8.153 12.048 1.00 94.38 140 MET A O 1
ATOM 1060 N N . ALA A 1 141 ? 0.982 7.928 10.161 1.00 95.56 141 ALA A N 1
ATOM 1061 C CA . ALA A 1 141 ? 1.971 7.168 9.422 1.00 95.56 141 ALA A CA 1
ATOM 1062 C C . ALA A 1 141 ? 1.964 7.589 7.950 1.00 95.56 141 ALA A C 1
ATOM 1064 O O . ALA A 1 141 ? 0.898 7.736 7.346 1.00 95.56 141 ALA A O 1
ATOM 1065 N N . LEU A 1 142 ? 3.147 7.753 7.359 1.00 96.00 142 LEU A N 1
ATOM 1066 C CA . LEU A 1 142 ? 3.294 7.962 5.921 1.00 96.00 142 LEU A CA 1
ATOM 1067 C C . LEU A 1 142 ? 3.506 6.625 5.212 1.00 96.00 142 LEU A C 1
ATOM 1069 O O . LEU A 1 142 ? 4.339 5.822 5.630 1.00 96.00 142 LEU A O 1
ATOM 1073 N N . LEU A 1 143 ? 2.771 6.405 4.125 1.00 96.00 143 LEU A N 1
ATOM 1074 C CA . LEU A 1 143 ? 2.925 5.260 3.234 1.00 96.00 143 LEU A CA 1
ATOM 1075 C C . LEU A 1 143 ? 3.612 5.739 1.957 1.00 96.00 143 LEU A C 1
ATOM 1077 O O . LEU A 1 143 ? 3.047 6.529 1.196 1.00 96.00 143 LEU A O 1
ATOM 1081 N N . LEU A 1 144 ? 4.846 5.292 1.751 1.00 95.88 144 LEU A N 1
ATOM 1082 C CA . LEU A 1 144 ? 5.747 5.846 0.750 1.00 95.88 144 LEU A CA 1
ATOM 1083 C C . LEU A 1 144 ? 6.285 4.742 -0.160 1.00 95.88 144 LEU A C 1
ATOM 1085 O O . LEU A 1 144 ? 6.487 3.611 0.296 1.00 95.88 144 LEU A O 1
ATOM 1089 N N . PRO A 1 145 ? 6.583 5.047 -1.432 1.00 95.38 145 PRO A N 1
ATOM 1090 C CA . PRO A 1 145 ? 7.451 4.173 -2.196 1.00 95.38 145 PRO A CA 1
ATOM 1091 C C . PRO A 1 145 ? 8.8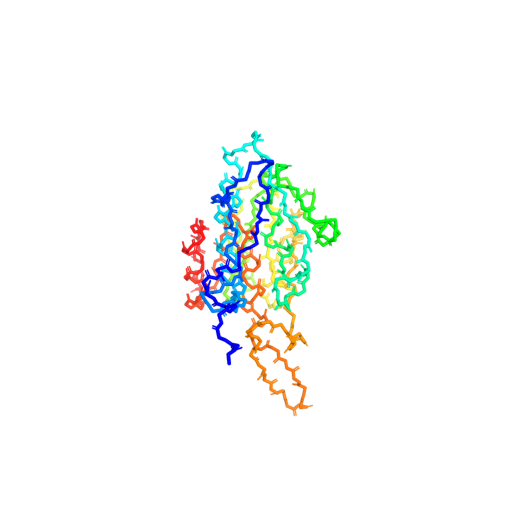30 4.097 -1.529 1.00 95.38 145 PRO A C 1
ATOM 1093 O O . PRO A 1 145 ? 9.243 5.008 -0.810 1.00 95.38 145 PRO A O 1
ATOM 1096 N N . GLU A 1 146 ? 9.537 2.991 -1.746 1.00 94.81 146 GLU A N 1
ATOM 1097 C CA . GLU A 1 146 ? 10.890 2.806 -1.206 1.00 94.81 146 GLU A CA 1
ATOM 1098 C C . GLU A 1 146 ? 11.864 3.892 -1.687 1.00 94.81 146 GLU A C 1
ATOM 1100 O O . GLU A 1 146 ? 12.649 4.428 -0.901 1.00 94.81 146 GLU A O 1
ATOM 1105 N N . GLU A 1 147 ? 11.735 4.272 -2.956 1.00 94.06 147 GLU A N 1
ATOM 1106 C CA . GLU A 1 147 ? 12.605 5.220 -3.642 1.00 94.06 147 GLU A CA 1
ATOM 1107 C C . GLU A 1 147 ? 11.809 6.359 -4.295 1.00 94.06 147 GLU A C 1
ATOM 1109 O O . GLU A 1 147 ? 10.610 6.240 -4.576 1.00 94.06 147 GLU A O 1
ATOM 1114 N N . GLY A 1 148 ? 12.512 7.455 -4.588 1.00 92.81 148 GLY A N 1
ATOM 1115 C CA . GLY A 1 148 ? 12.001 8.624 -5.301 1.00 92.81 148 GLY A CA 1
ATOM 1116 C C . GLY A 1 148 ? 12.093 9.906 -4.478 1.00 92.81 148 GLY A C 1
ATOM 1117 O O . GLY A 1 148 ? 11.976 9.883 -3.255 1.00 92.81 148 GLY A O 1
ATOM 1118 N N . VAL A 1 149 ? 12.261 11.040 -5.165 1.00 92.75 149 VAL A N 1
ATOM 1119 C CA . VAL A 1 149 ? 12.464 12.361 -4.537 1.00 92.75 149 VAL A CA 1
ATOM 1120 C C . VAL A 1 149 ? 11.345 12.690 -3.544 1.00 92.75 149 VAL A C 1
ATOM 1122 O O . VAL A 1 149 ? 11.618 13.049 -2.407 1.00 92.75 149 VAL A O 1
ATOM 1125 N N . LEU A 1 150 ? 10.079 12.472 -3.921 1.00 92.94 150 LEU A N 1
ATOM 1126 C CA . LEU A 1 150 ? 8.935 12.756 -3.044 1.00 92.94 150 LEU A CA 1
ATOM 1127 C C . LEU A 1 150 ? 8.982 11.932 -1.748 1.00 92.94 150 LEU A C 1
ATOM 1129 O O . LEU A 1 150 ? 8.641 12.440 -0.683 1.00 92.94 150 LEU A O 1
ATOM 1133 N N . ALA A 1 151 ? 9.395 10.665 -1.833 1.00 95.31 151 ALA A N 1
ATOM 1134 C CA . ALA A 1 151 ? 9.502 9.797 -0.667 1.00 95.31 151 ALA A CA 1
ATOM 1135 C C . ALA A 1 151 ? 10.679 10.178 0.230 1.00 95.31 151 ALA A C 1
ATOM 1137 O O . ALA A 1 151 ? 10.532 10.134 1.447 1.00 95.31 151 ALA A O 1
ATOM 1138 N N . GLU A 1 152 ? 11.819 10.568 -0.345 1.00 95.50 152 GLU A N 1
ATOM 1139 C CA . GLU A 1 152 ? 12.967 11.051 0.428 1.00 95.50 152 GLU A CA 1
ATOM 1140 C C . GLU A 1 152 ? 12.601 12.316 1.213 1.00 95.50 152 GLU A C 1
ATOM 1142 O O . GLU A 1 152 ? 12.731 12.349 2.435 1.00 95.50 152 GLU A O 1
ATOM 1147 N N . GLU A 1 153 ? 12.021 13.309 0.538 1.00 95.25 153 GLU A N 1
ATOM 1148 C CA . GLU A 1 153 ? 11.608 14.569 1.164 1.00 95.25 153 GLU A CA 1
ATOM 1149 C C . GLU A 1 153 ? 10.568 14.355 2.268 1.00 95.25 153 GLU A C 1
ATOM 1151 O O . GLU A 1 153 ? 10.672 14.900 3.371 1.00 95.25 153 GLU A O 1
ATOM 1156 N N . ALA A 1 154 ? 9.579 13.497 2.010 1.00 95.69 154 ALA A N 1
ATOM 1157 C CA . ALA A 1 154 ? 8.580 13.133 3.004 1.00 95.69 154 ALA A CA 1
ATOM 1158 C C . ALA A 1 154 ? 9.191 12.411 4.215 1.00 95.69 154 ALA A C 1
ATOM 1160 O O . ALA A 1 154 ? 8.783 12.680 5.346 1.00 95.69 154 ALA A O 1
ATOM 1161 N N . ARG A 1 155 ? 10.185 11.533 4.005 1.00 96.62 155 ARG A N 1
ATOM 1162 C CA . ARG A 1 155 ? 10.905 10.847 5.091 1.00 96.62 155 ARG A CA 1
ATOM 1163 C C . ARG A 1 155 ? 11.696 11.827 5.948 1.00 96.62 155 ARG A C 1
ATOM 1165 O O . ARG A 1 155 ? 11.596 11.759 7.171 1.00 96.62 155 ARG A O 1
ATOM 1172 N N . VAL A 1 156 ? 12.431 12.755 5.335 1.00 96.38 156 VAL A N 1
ATOM 1173 C CA . VAL A 1 156 ? 13.164 13.803 6.063 1.00 96.38 156 VAL A CA 1
ATOM 1174 C C . VAL A 1 156 ? 12.197 14.656 6.886 1.00 96.38 156 VAL A C 1
ATOM 1176 O O . VAL A 1 156 ? 12.427 14.897 8.075 1.00 96.38 156 VAL A O 1
ATOM 1179 N N . TRP A 1 157 ? 11.081 15.078 6.286 1.00 95.75 157 TRP A N 1
ATOM 1180 C CA . TRP A 1 157 ? 10.053 15.862 6.970 1.00 95.75 157 TRP A CA 1
ATOM 1181 C C . TRP A 1 157 ? 9.424 15.110 8.157 1.00 95.75 157 TRP A C 1
ATOM 1183 O O . TRP A 1 157 ? 9.235 15.711 9.222 1.00 95.75 157 TRP A O 1
ATOM 1193 N N . ALA A 1 158 ? 9.126 13.818 7.986 1.00 96.44 158 ALA A N 1
ATOM 1194 C CA . ALA A 1 158 ? 8.507 12.965 8.999 1.00 96.44 158 ALA A CA 1
ATOM 1195 C C . ALA A 1 158 ? 9.465 12.629 10.148 1.00 96.44 158 ALA A C 1
ATOM 1197 O O . ALA A 1 158 ? 9.067 12.698 11.311 1.00 96.44 158 ALA A O 1
ATOM 1198 N N . GLY A 1 159 ? 10.737 12.351 9.841 1.00 96.62 159 GLY A N 1
ATOM 1199 C CA . GLY A 1 159 ? 11.769 12.054 10.837 1.00 96.62 159 GLY A CA 1
ATOM 1200 C C . GLY A 1 159 ? 11.973 13.201 11.825 1.00 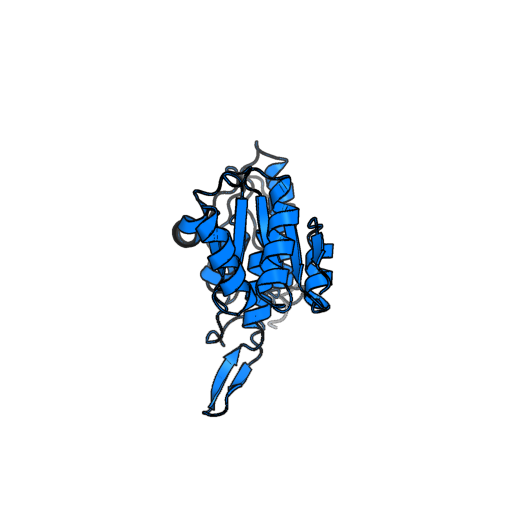96.62 159 GLY A C 1
ATOM 1201 O O . GLY A 1 159 ? 12.024 12.975 13.030 1.00 96.62 159 GLY A O 1
ATOM 1202 N N . ARG A 1 160 ? 11.947 14.452 11.343 1.00 95.94 160 ARG A N 1
ATOM 1203 C CA . ARG A 1 160 ? 12.007 15.658 12.196 1.00 95.94 160 ARG A CA 1
ATOM 1204 C C . ARG A 1 160 ? 10.812 15.812 13.149 1.00 95.94 160 ARG A C 1
ATOM 1206 O O . ARG A 1 160 ? 10.845 16.677 14.015 1.00 95.94 160 ARG A O 1
ATOM 1213 N N . ARG A 1 161 ? 9.743 15.032 12.964 1.00 95.25 161 ARG A N 1
ATOM 1214 C CA . ARG A 1 161 ? 8.478 15.112 13.715 1.00 95.25 161 ARG A CA 1
ATOM 1215 C C . ARG A 1 161 ? 8.127 13.820 14.450 1.00 95.25 161 ARG A C 1
ATOM 1217 O O . ARG A 1 161 ? 7.041 13.734 15.009 1.00 95.25 161 ARG A O 1
ATOM 1224 N N . GLY A 1 162 ? 9.001 12.813 14.411 1.00 94.62 162 GLY A N 1
ATOM 1225 C CA . GLY A 1 162 ? 8.715 11.500 14.991 1.00 94.62 162 GLY A CA 1
ATOM 1226 C C . GLY A 1 162 ? 7.542 10.769 14.325 1.00 94.62 162 GLY A C 1
ATOM 1227 O O . GLY A 1 162 ? 6.927 9.915 14.953 1.00 94.62 162 GLY A O 1
ATOM 1228 N N . ILE A 1 163 ? 7.206 11.098 13.072 1.00 94.88 163 ILE A N 1
ATOM 1229 C CA . ILE A 1 163 ? 6.117 10.438 12.338 1.00 94.88 163 ILE A CA 1
ATOM 1230 C C . ILE A 1 163 ? 6.657 9.173 11.667 1.00 94.88 163 ILE A C 1
ATOM 1232 O O . ILE A 1 163 ? 7.653 9.214 10.938 1.00 94.88 163 ILE A O 1
ATOM 1236 N N . ALA A 1 164 ? 5.973 8.048 11.876 1.00 94.69 164 ALA A N 1
ATOM 1237 C CA . ALA A 1 164 ? 6.360 6.769 11.293 1.00 94.69 164 ALA A CA 1
ATOM 1238 C C . ALA A 1 164 ? 6.249 6.785 9.758 1.00 94.69 164 ALA A C 1
ATOM 1240 O O . ALA A 1 164 ? 5.324 7.363 9.183 1.00 94.69 164 ALA A O 1
ATOM 1241 N N . CYS A 1 165 ? 7.177 6.104 9.086 1.00 95.44 165 CYS A N 1
ATOM 1242 C CA . CYS A 1 165 ? 7.171 5.930 7.635 1.00 95.44 165 CYS A CA 1
ATOM 1243 C C . CYS A 1 165 ? 7.237 4.446 7.276 1.00 95.44 165 CYS A C 1
ATOM 1245 O O . CYS A 1 165 ? 8.111 3.726 7.755 1.00 95.44 165 CYS A O 1
ATOM 1247 N N . TYR A 1 166 ? 6.367 4.023 6.364 1.00 94.31 166 TYR A N 1
ATOM 1248 C CA . TYR A 1 166 ? 6.291 2.663 5.843 1.00 94.31 166 TYR A CA 1
ATOM 1249 C C . TYR A 1 166 ? 6.629 2.664 4.363 1.00 94.31 166 TYR A C 1
ATOM 1251 O O . TYR A 1 166 ? 6.069 3.439 3.586 1.00 94.31 166 TYR A O 1
ATOM 1259 N N . ARG A 1 167 ? 7.566 1.796 3.986 1.00 94.38 167 ARG A N 1
ATOM 1260 C CA . ARG A 1 167 ? 8.109 1.726 2.630 1.00 94.38 167 ARG A CA 1
ATOM 1261 C C . ARG A 1 167 ? 7.463 0.585 1.865 1.00 94.38 167 ARG A C 1
ATOM 1263 O O . ARG A 1 167 ? 7.340 -0.522 2.382 1.00 94.38 167 ARG A O 1
ATOM 1270 N N . PHE A 1 168 ? 7.109 0.857 0.617 1.00 94.00 168 PHE A N 1
ATOM 1271 C CA . PHE A 1 168 ? 6.609 -0.138 -0.317 1.00 94.00 168 PHE A CA 1
ATOM 1272 C C . PHE A 1 168 ? 7.602 -0.297 -1.471 1.00 94.00 168 PHE A C 1
ATOM 1274 O O . PHE A 1 168 ? 7.696 0.600 -2.319 1.00 94.00 168 PHE A O 1
ATOM 1281 N N . PRO A 1 169 ? 8.340 -1.417 -1.527 1.00 95.31 169 PRO A N 1
ATOM 1282 C CA . PRO A 1 169 ? 9.241 -1.696 -2.636 1.00 95.31 169 PRO A CA 1
ATOM 1283 C C . PRO A 1 169 ? 8.435 -1.964 -3.908 1.00 95.31 169 PRO A C 1
ATOM 1285 O O . PRO A 1 169 ? 7.383 -2.608 -3.864 1.00 95.31 169 PRO A O 1
ATOM 1288 N N . ALA A 1 170 ? 8.922 -1.501 -5.058 1.00 95.88 170 ALA A N 1
ATOM 1289 C CA . ALA A 1 170 ? 8.430 -1.963 -6.355 1.00 95.88 170 ALA A CA 1
ATOM 1290 C C . ALA A 1 170 ? 9.251 -3.182 -6.790 1.00 95.88 170 ALA A C 1
ATOM 1292 O O . ALA A 1 170 ? 10.475 -3.125 -6.882 1.00 95.88 170 ALA A O 1
ATOM 1293 N N . PHE A 1 171 ? 8.579 -4.290 -7.087 1.00 95.81 171 PHE A N 1
ATOM 1294 C CA . PHE A 1 171 ? 9.234 -5.550 -7.434 1.00 95.81 171 PHE A CA 1
ATOM 1295 C C . PHE A 1 171 ? 9.635 -5.607 -8.915 1.00 95.81 171 PHE A C 1
ATOM 1297 O O . PHE A 1 171 ? 9.176 -6.451 -9.680 1.00 95.81 171 PHE A O 1
ATOM 1304 N N . TRP A 1 172 ? 10.504 -4.687 -9.341 1.00 96.62 172 TRP A N 1
ATOM 1305 C CA . TRP A 1 172 ? 10.894 -4.514 -10.748 1.00 96.62 172 TRP A CA 1
ATOM 1306 C C . TRP A 1 172 ? 11.459 -5.780 -11.399 1.00 96.62 172 TRP A C 1
ATOM 1308 O O . TRP A 1 172 ? 11.311 -5.967 -12.602 1.00 96.62 172 TRP A O 1
ATOM 1318 N N . ARG A 1 173 ? 12.109 -6.654 -10.622 1.00 96.31 173 ARG A N 1
ATOM 1319 C CA . ARG A 1 173 ? 12.745 -7.886 -11.123 1.00 96.31 173 ARG A CA 1
ATOM 1320 C C . ARG A 1 173 ? 11.787 -9.073 -11.219 1.00 96.31 173 ARG A C 1
ATOM 1322 O O . ARG A 1 173 ? 12.154 -10.113 -11.761 1.00 96.31 173 ARG A O 1
ATOM 1329 N N . GLU A 1 174 ? 10.567 -8.931 -10.719 1.00 94.94 174 GLU A N 1
ATOM 1330 C CA . GLU A 1 174 ? 9.589 -10.007 -10.725 1.00 94.94 174 GLU A CA 1
ATOM 1331 C C . GLU A 1 174 ? 8.819 -10.038 -12.043 1.00 94.94 174 GLU A C 1
ATOM 1333 O O . GLU A 1 174 ? 7.804 -9.373 -12.232 1.00 94.94 174 GLU A O 1
ATOM 1338 N N . VAL A 1 175 ? 9.343 -10.822 -12.982 1.00 95.94 175 VAL A N 1
ATOM 1339 C CA . VAL A 1 175 ? 8.816 -10.951 -14.352 1.00 95.94 175 VAL A CA 1
ATOM 1340 C C . VAL A 1 175 ? 7.915 -12.170 -14.557 1.00 95.94 175 VAL A C 1
ATOM 1342 O O . VAL A 1 175 ? 7.444 -12.393 -15.666 1.00 95.94 175 VAL A O 1
ATOM 1345 N N . ARG A 1 176 ? 7.721 -12.985 -13.513 1.00 94.12 176 ARG A N 1
ATOM 1346 C CA . ARG A 1 176 ? 6.891 -14.203 -13.544 1.00 94.12 176 ARG A CA 1
ATOM 1347 C C . ARG A 1 176 ? 5.538 -14.031 -12.851 1.00 94.12 176 ARG A C 1
ATOM 1349 O O . ARG A 1 176 ? 4.792 -14.995 -12.758 1.00 94.12 176 ARG A O 1
ATOM 1356 N N . VAL A 1 177 ? 5.239 -12.830 -12.360 1.00 93.56 177 VAL A N 1
ATOM 1357 C CA . VAL A 1 177 ? 3.947 -12.541 -11.734 1.00 93.56 177 VAL A CA 1
ATOM 1358 C C . VAL A 1 177 ? 2.865 -12.359 -12.799 1.00 93.56 177 VAL A C 1
ATOM 1360 O O . VAL A 1 177 ? 3.175 -11.908 -13.910 1.00 93.56 177 VAL A O 1
ATOM 1363 N N . PRO A 1 178 ? 1.595 -12.654 -12.482 1.00 93.75 178 PRO A N 1
ATOM 1364 C CA . PRO A 1 178 ? 0.493 -12.393 -13.387 1.00 93.75 178 PRO A CA 1
ATOM 1365 C C . PRO A 1 178 ? 0.482 -10.940 -13.849 1.00 93.75 178 PRO A C 1
ATOM 1367 O O . PRO A 1 178 ? 0.758 -10.011 -13.084 1.00 93.75 178 PRO A O 1
ATOM 1370 N N . HIS A 1 179 ? 0.148 -10.752 -15.125 1.00 94.38 179 HIS A N 1
ATOM 1371 C CA . HIS A 1 179 ? 0.095 -9.451 -15.795 1.00 94.38 179 HIS A CA 1
ATOM 1372 C C . HIS A 1 179 ? 1.419 -8.694 -15.905 1.00 94.38 179 HIS A C 1
ATOM 1374 O O . HIS A 1 179 ? 1.375 -7.537 -16.318 1.00 94.38 179 HIS A O 1
ATOM 1380 N N . ALA A 1 180 ? 2.571 -9.291 -15.575 1.00 95.88 180 ALA A N 1
ATOM 1381 C CA . ALA A 1 180 ? 3.861 -8.619 -15.716 1.00 95.88 180 ALA A CA 1
ATOM 1382 C C . ALA A 1 180 ? 4.054 -8.074 -17.142 1.00 95.88 180 ALA A C 1
ATOM 1384 O O . ALA A 1 180 ? 3.993 -8.816 -18.122 1.00 95.88 180 ALA A O 1
ATOM 1385 N N . GLU A 1 181 ? 4.332 -6.774 -17.260 1.00 97.00 181 GLU A N 1
ATOM 1386 C CA . GLU A 1 181 ? 4.670 -6.164 -18.547 1.00 97.00 181 GLU A CA 1
ATOM 1387 C C . GLU A 1 181 ? 6.189 -6.111 -18.678 1.00 97.00 181 GLU A C 1
ATOM 1389 O O . GLU A 1 181 ? 6.856 -5.259 -18.089 1.00 97.00 181 GLU A O 1
ATOM 1394 N N . ILE A 1 182 ? 6.750 -7.060 -19.424 1.00 97.62 182 ILE A N 1
ATOM 1395 C CA . ILE A 1 182 ? 8.198 -7.233 -19.513 1.00 97.62 182 ILE A CA 1
ATOM 1396 C C . ILE A 1 182 ? 8.789 -6.214 -20.488 1.00 97.62 182 ILE A C 1
ATOM 1398 O O . ILE A 1 182 ? 8.459 -6.192 -21.673 1.00 97.62 182 ILE A O 1
ATOM 1402 N N . ARG A 1 183 ? 9.733 -5.412 -19.997 1.00 97.50 183 ARG A N 1
ATOM 1403 C CA . ARG A 1 183 ? 10.578 -4.524 -20.802 1.00 97.50 183 ARG A CA 1
ATOM 1404 C C . ARG A 1 183 ? 12.045 -4.909 -20.647 1.00 97.50 183 ARG A C 1
ATOM 1406 O O . ARG A 1 183 ? 12.433 -5.530 -19.658 1.00 97.50 183 ARG A O 1
ATOM 1413 N N . HIS A 1 184 ? 12.852 -4.529 -21.631 1.00 96.88 184 HIS A N 1
ATOM 1414 C CA . HIS A 1 184 ? 14.300 -4.716 -21.620 1.00 96.88 184 HIS A CA 1
ATOM 1415 C C . HIS A 1 184 ? 14.970 -3.360 -21.395 1.00 96.88 184 HIS A C 1
ATOM 1417 O O . HIS A 1 184 ? 14.619 -2.375 -22.043 1.00 96.88 184 HIS A O 1
ATOM 1423 N N . GLY A 1 185 ? 15.890 -3.292 -20.437 1.00 94.62 185 GLY A N 1
ATOM 1424 C CA . GLY A 1 185 ? 16.740 -2.122 -20.227 1.00 94.62 185 GLY A CA 1
ATOM 1425 C C . GLY A 1 185 ? 17.879 -2.045 -21.246 1.00 94.62 185 GLY A C 1
ATOM 1426 O O . GLY A 1 185 ? 18.094 -2.971 -22.027 1.00 94.62 185 GLY A O 1
ATOM 1427 N N . SER A 1 186 ? 18.666 -0.969 -21.176 1.00 90.38 186 SER A N 1
ATOM 1428 C CA . SER A 1 186 ? 19.825 -0.721 -22.052 1.00 90.38 186 SER A CA 1
ATOM 1429 C C . SER A 1 186 ? 20.904 -1.812 -22.005 1.00 90.38 186 SER A C 1
ATOM 1431 O O . SER A 1 186 ? 21.669 -1.955 -22.947 1.00 90.38 186 SER A O 1
ATOM 1433 N N . VAL A 1 187 ? 20.943 -2.611 -20.932 1.00 94.00 187 VAL A N 1
ATOM 1434 C CA . VAL A 1 187 ? 21.896 -3.721 -20.728 1.00 94.00 187 VAL A CA 1
ATOM 1435 C C . VAL A 1 187 ? 21.205 -5.090 -20.875 1.00 94.00 187 VAL A C 1
ATOM 1437 O O . VAL A 1 187 ? 21.583 -6.063 -20.232 1.00 94.00 187 VAL A O 1
ATOM 1440 N N . GLY A 1 188 ? 20.085 -5.165 -21.604 1.00 94.50 188 GLY A N 1
ATOM 1441 C CA . GLY A 1 188 ? 19.320 -6.405 -21.810 1.00 94.50 188 GLY A CA 1
ATOM 1442 C C . GLY A 1 188 ? 18.591 -6.947 -20.569 1.00 94.50 188 GLY A C 1
ATOM 1443 O O . GLY A 1 188 ? 17.869 -7.940 -20.655 1.00 94.50 188 GLY A O 1
ATOM 1444 N N . LYS A 1 189 ? 18.726 -6.298 -19.404 1.00 96.12 189 LYS A N 1
ATOM 1445 C CA . LYS A 1 189 ? 18.039 -6.700 -18.168 1.00 96.12 189 LYS A CA 1
ATOM 1446 C C . LYS A 1 189 ? 16.524 -6.576 -18.330 1.00 96.12 189 LYS A C 1
ATOM 1448 O O . LYS A 1 189 ? 16.021 -5.506 -18.670 1.00 96.12 189 LYS A O 1
ATOM 1453 N N . ARG A 1 190 ? 15.805 -7.662 -18.039 1.00 97.50 190 ARG A N 1
ATOM 1454 C CA . ARG A 1 190 ? 14.338 -7.704 -18.026 1.00 97.50 190 ARG A CA 1
ATOM 1455 C C . ARG A 1 190 ? 13.791 -7.099 -16.737 1.00 97.50 190 ARG A C 1
ATOM 1457 O O . ARG A 1 190 ? 14.305 -7.396 -15.660 1.00 97.50 190 ARG A O 1
ATOM 1464 N N . TYR A 1 191 ? 12.732 -6.305 -16.842 1.00 97.00 191 TYR A N 1
ATOM 1465 C CA . TYR A 1 191 ? 12.001 -5.782 -15.688 1.00 97.00 191 TYR A CA 1
ATOM 1466 C C . TYR A 1 191 ? 10.497 -5.690 -15.968 1.00 97.00 191 TYR A C 1
ATOM 1468 O O . TYR A 1 191 ? 10.076 -5.608 -17.121 1.00 97.00 191 TYR A O 1
ATOM 1476 N N . ASN A 1 192 ? 9.691 -5.720 -14.907 1.00 97.25 192 ASN A N 1
ATOM 1477 C CA . ASN A 1 192 ? 8.243 -5.550 -14.962 1.00 97.25 192 ASN A CA 1
ATOM 1478 C C . ASN A 1 192 ? 7.885 -4.057 -14.896 1.00 97.25 192 ASN A C 1
ATOM 1480 O O . ASN A 1 192 ? 7.959 -3.447 -13.829 1.00 97.25 192 ASN A O 1
ATOM 1484 N N . LEU A 1 193 ? 7.456 -3.470 -16.016 1.00 96.25 193 LEU A N 1
ATOM 1485 C CA . LEU A 1 193 ? 7.050 -2.063 -16.107 1.00 96.25 193 LEU A CA 1
ATOM 1486 C C . LEU A 1 193 ? 5.882 -1.722 -15.162 1.00 96.25 193 LEU A C 1
ATOM 1488 O O . LEU A 1 193 ? 5.759 -0.581 -14.717 1.00 96.25 193 LEU A O 1
ATOM 1492 N N . ARG A 1 194 ? 5.048 -2.706 -14.803 1.00 95.50 194 ARG A N 1
ATOM 1493 C CA . ARG A 1 194 ? 3.902 -2.510 -13.904 1.00 95.50 194 ARG A CA 1
ATOM 1494 C C . ARG A 1 194 ? 4.260 -2.490 -12.426 1.00 95.50 194 ARG A C 1
ATOM 1496 O O . ARG A 1 194 ? 3.422 -2.064 -11.636 1.00 95.50 194 ARG A O 1
ATOM 1503 N N . ALA A 1 195 ? 5.480 -2.860 -12.036 1.00 95.75 195 ALA A N 1
ATOM 1504 C CA . ALA A 1 195 ? 5.849 -2.975 -10.625 1.00 95.75 195 ALA A CA 1
ATOM 1505 C C . ALA A 1 195 ? 5.613 -1.675 -9.827 1.00 95.75 195 ALA A C 1
ATOM 1507 O O . ALA A 1 195 ? 5.233 -1.728 -8.657 1.00 95.75 195 ALA A O 1
ATOM 1508 N N . GLY A 1 196 ? 5.776 -0.507 -10.463 1.00 94.50 196 GLY A N 1
ATOM 1509 C CA . GLY A 1 196 ? 5.412 0.784 -9.871 1.00 94.50 196 GLY A CA 1
ATOM 1510 C C . GLY A 1 196 ? 3.907 0.932 -9.609 1.00 94.50 196 GLY A C 1
ATOM 1511 O O . GLY A 1 196 ? 3.518 1.326 -8.514 1.00 94.50 196 GLY A O 1
ATOM 1512 N N . ARG A 1 197 ? 3.055 0.549 -10.570 1.00 93.38 197 ARG A N 1
ATOM 1513 C CA . ARG A 1 197 ? 1.587 0.583 -10.418 1.00 93.38 197 ARG A CA 1
ATOM 1514 C C . ARG A 1 197 ? 1.111 -0.398 -9.348 1.00 93.38 197 ARG A C 1
ATOM 1516 O O . ARG A 1 197 ? 0.259 -0.063 -8.531 1.00 93.38 197 ARG A O 1
ATOM 1523 N N . ASP A 1 198 ? 1.695 -1.590 -9.325 1.00 94.69 198 ASP A N 1
ATOM 1524 C CA . ASP A 1 198 ? 1.379 -2.637 -8.352 1.00 94.69 198 ASP A CA 1
ATOM 1525 C C . ASP A 1 198 ? 1.790 -2.230 -6.927 1.00 94.69 198 ASP A C 1
ATOM 1527 O O . ASP A 1 198 ? 1.074 -2.477 -5.954 1.00 94.69 198 ASP A O 1
ATOM 1531 N N . ARG A 1 199 ? 2.931 -1.547 -6.784 1.00 95.38 199 ARG A N 1
ATOM 1532 C CA . ARG A 1 199 ? 3.327 -0.885 -5.535 1.00 95.38 199 ARG A CA 1
ATOM 1533 C C . ARG A 1 199 ? 2.311 0.179 -5.120 1.00 95.38 199 ARG A C 1
ATOM 1535 O O . ARG A 1 199 ? 1.883 0.169 -3.968 1.00 95.38 199 ARG A O 1
ATOM 1542 N N . ASP A 1 200 ? 1.911 1.068 -6.025 1.00 94.31 200 ASP A N 1
ATOM 1543 C CA . ASP A 1 200 ? 0.979 2.154 -5.701 1.00 94.31 200 ASP A CA 1
ATOM 1544 C C . ASP A 1 200 ? -0.396 1.615 -5.279 1.00 94.31 200 ASP A C 1
ATOM 1546 O O . ASP A 1 200 ? -1.008 2.136 -4.347 1.00 94.31 200 ASP A O 1
ATOM 1550 N N . ALA A 1 201 ? -0.847 0.512 -5.882 1.00 93.56 201 ALA A N 1
ATOM 1551 C CA . ALA A 1 201 ? -2.054 -0.181 -5.450 1.00 93.56 201 ALA A CA 1
ATOM 1552 C C . ALA A 1 201 ? -1.953 -0.703 -4.009 1.00 93.56 201 ALA A C 1
ATOM 1554 O O . ALA A 1 201 ? -2.891 -0.528 -3.231 1.00 93.56 201 ALA A O 1
ATOM 1555 N N . ARG A 1 202 ? -0.807 -1.282 -3.628 1.00 94.06 202 ARG A N 1
ATOM 1556 C CA . ARG A 1 202 ? -0.559 -1.737 -2.249 1.00 94.06 202 ARG A CA 1
ATOM 1557 C C . ARG A 1 202 ? -0.481 -0.580 -1.257 1.00 94.06 202 ARG A C 1
ATOM 1559 O O . ARG A 1 202 ? -1.033 -0.696 -0.166 1.00 94.06 202 ARG A O 1
ATOM 1566 N N . ILE A 1 203 ? 0.139 0.539 -1.635 1.00 95.06 203 ILE A N 1
ATOM 1567 C CA . ILE A 1 203 ? 0.142 1.767 -0.825 1.00 95.06 203 ILE A CA 1
ATOM 1568 C C . ILE A 1 203 ? -1.300 2.229 -0.576 1.00 95.06 203 ILE A C 1
ATOM 1570 O O . ILE A 1 203 ? -1.701 2.437 0.568 1.00 95.06 203 ILE A O 1
ATOM 1574 N N . LEU A 1 204 ? -2.095 2.361 -1.640 1.00 94.56 204 LEU A N 1
ATOM 1575 C CA . LEU A 1 204 ? -3.449 2.910 -1.564 1.00 94.56 204 LEU A CA 1
ATOM 1576 C C . LEU A 1 204 ? -4.434 1.982 -0.846 1.00 94.56 204 LEU A C 1
ATOM 1578 O O . LEU A 1 204 ? -5.283 2.476 -0.111 1.00 94.56 204 LEU A O 1
ATOM 1582 N N . ALA A 1 205 ? -4.290 0.660 -0.972 1.00 91.81 205 ALA A N 1
ATOM 1583 C CA . ALA A 1 205 ? -5.090 -0.307 -0.212 1.00 91.81 205 ALA A CA 1
ATOM 1584 C C . ALA A 1 205 ? -4.942 -0.139 1.312 1.00 91.81 205 ALA A C 1
ATOM 1586 O O . ALA A 1 205 ? -5.858 -0.449 2.070 1.00 91.81 205 ALA A O 1
ATOM 1587 N N . ASN A 1 206 ? -3.795 0.383 1.751 1.00 93.19 206 ASN A N 1
ATOM 1588 C CA . ASN A 1 206 ? -3.478 0.617 3.155 1.00 93.19 206 ASN A CA 1
ATOM 1589 C C . ASN A 1 206 ? -3.678 2.065 3.595 1.00 93.19 206 ASN A C 1
ATOM 1591 O O . ASN A 1 206 ? -3.519 2.375 4.774 1.00 93.19 206 ASN A O 1
ATOM 1595 N N . ALA A 1 207 ? -4.013 2.969 2.682 1.00 94.69 207 ALA A N 1
ATOM 1596 C CA . ALA A 1 207 ? -4.198 4.368 3.007 1.00 94.69 207 ALA A CA 1
ATOM 1597 C C . ALA A 1 207 ? -5.557 4.598 3.681 1.00 94.69 207 ALA A C 1
ATOM 1599 O O . ALA A 1 207 ? -6.554 3.956 3.364 1.00 94.69 207 ALA A O 1
ATOM 1600 N N . THR A 1 208 ? -5.614 5.561 4.597 1.00 93.31 208 THR A N 1
ATOM 1601 C CA . THR A 1 208 ? -6.875 6.202 4.998 1.00 93.31 208 THR A CA 1
ATOM 1602 C C . THR A 1 208 ? -7.030 7.571 4.357 1.00 93.31 208 THR A C 1
ATOM 1604 O O . THR A 1 208 ? -8.146 8.064 4.267 1.00 93.31 208 THR A O 1
ATOM 1607 N N . HIS A 1 209 ? -5.928 8.185 3.920 1.00 93.19 209 HIS A N 1
ATOM 1608 C CA . HIS A 1 209 ? -5.903 9.486 3.263 1.00 93.19 209 HIS A CA 1
ATOM 1609 C C . HIS A 1 209 ? -4.870 9.490 2.141 1.00 93.19 209 HIS A C 1
ATOM 1611 O O . HIS A 1 209 ? -3.864 8.783 2.206 1.00 93.19 209 HIS A O 1
ATOM 1617 N N . VAL A 1 210 ? -5.091 10.330 1.134 1.00 93.75 210 VAL A N 1
ATOM 1618 C CA . VAL A 1 210 ? -4.168 10.496 0.008 1.00 93.75 210 VAL A CA 1
ATOM 1619 C C . VAL A 1 210 ? -3.807 11.964 -0.158 1.00 93.75 210 VAL A C 1
ATOM 1621 O O . VAL A 1 210 ? -4.689 12.816 -0.282 1.00 93.75 210 VAL A O 1
ATOM 1624 N N . ILE A 1 211 ? -2.510 12.263 -0.202 1.00 91.94 211 ILE A N 1
ATOM 1625 C CA . ILE A 1 211 ? -2.015 13.568 -0.634 1.00 91.94 211 ILE A CA 1
ATOM 1626 C C . ILE A 1 211 ? -1.364 13.425 -1.994 1.00 91.94 211 ILE A C 1
ATOM 1628 O O . ILE A 1 211 ? -0.453 12.631 -2.211 1.00 91.94 211 ILE A O 1
ATOM 1632 N N . GLY A 1 212 ? -1.835 14.262 -2.894 1.00 90.94 212 GLY A N 1
ATOM 1633 C CA . GLY A 1 212 ? -1.289 14.441 -4.210 1.00 90.94 212 GLY A CA 1
ATOM 1634 C C . GLY A 1 212 ? -0.312 15.590 -4.312 1.00 90.94 212 GLY A C 1
ATOM 1635 O O . GLY A 1 212 ? -0.677 16.685 -3.904 1.00 90.94 212 GLY A O 1
ATOM 1636 N N . PHE A 1 213 ? 0.827 15.393 -4.965 1.00 90.06 213 PHE A N 1
ATOM 1637 C CA . PHE A 1 213 ? 1.732 16.470 -5.366 1.00 90.06 213 PHE A CA 1
ATOM 1638 C C . PHE A 1 213 ? 1.823 16.552 -6.892 1.00 90.06 213 PHE A C 1
ATOM 1640 O O . PHE A 1 213 ? 2.140 15.571 -7.570 1.00 90.06 213 PHE A O 1
ATOM 1647 N N . GLY A 1 214 ? 1.494 17.721 -7.445 1.00 87.75 214 GLY A N 1
ATOM 1648 C CA . GLY A 1 214 ? 1.470 17.932 -8.893 1.00 87.75 214 GLY A CA 1
ATOM 1649 C C . GLY A 1 214 ? 0.394 17.102 -9.608 1.00 87.75 214 GLY A C 1
ATOM 1650 O O . GLY A 1 214 ? -0.665 16.808 -9.055 1.00 87.75 214 GLY A O 1
ATOM 1651 N N . ALA A 1 215 ? 0.635 16.733 -10.868 1.00 82.12 215 ALA A N 1
ATOM 1652 C CA . ALA A 1 215 ? -0.331 15.973 -11.662 1.00 82.12 215 ALA A CA 1
ATOM 1653 C C . ALA A 1 215 ? -0.372 14.486 -11.268 1.00 82.12 215 ALA A C 1
ATOM 1655 O O . ALA A 1 215 ? 0.662 13.829 -11.152 1.00 82.12 215 ALA A O 1
ATOM 1656 N N . TRP A 1 216 ? -1.580 13.931 -11.120 1.00 81.75 216 TRP A N 1
ATOM 1657 C CA . TRP A 1 216 ? -1.758 12.493 -10.890 1.00 81.75 216 TRP A CA 1
ATOM 1658 C C . TRP A 1 216 ? -1.886 11.757 -12.215 1.00 81.75 216 TRP A C 1
ATOM 1660 O O . TRP A 1 216 ? -2.682 12.201 -13.059 1.00 81.75 216 TRP A O 1
ATOM 1670 N N . PRO A 1 217 ? -1.232 10.593 -12.359 1.00 82.75 217 PRO A N 1
ATOM 1671 C CA . PRO A 1 217 ? -1.625 9.621 -13.368 1.00 82.75 217 PRO A CA 1
ATOM 1672 C C . PRO A 1 217 ? -3.134 9.339 -13.270 1.00 82.75 217 PRO A C 1
ATOM 1674 O O . PRO A 1 217 ? -3.686 9.291 -12.165 1.00 82.75 217 PRO A O 1
ATOM 1677 N N . GLY A 1 218 ? -3.811 9.179 -14.413 1.00 83.81 218 GLY A N 1
ATOM 1678 C CA . GLY A 1 218 ? -5.256 8.905 -14.454 1.00 83.81 218 GLY A CA 1
ATOM 1679 C C . GLY A 1 218 ? -5.636 7.681 -13.616 1.00 83.81 218 GLY A C 1
ATOM 1680 O O . GLY A 1 218 ? -6.532 7.762 -12.781 1.00 83.81 218 GLY A O 1
ATOM 1681 N N . GLU A 1 219 ? -4.844 6.615 -13.723 1.00 81.31 219 GLU A N 1
ATOM 1682 C CA . GLU A 1 219 ? -5.024 5.361 -12.980 1.00 81.31 219 GLU A CA 1
ATOM 1683 C C . GLU A 1 219 ? -5.015 5.556 -11.451 1.00 81.31 219 GLU A C 1
ATOM 1685 O O . GLU A 1 219 ? -5.804 4.940 -10.737 1.00 81.31 219 GLU A O 1
ATOM 1690 N N . ILE A 1 220 ? -4.169 6.453 -10.926 1.00 85.31 220 ILE A N 1
ATOM 1691 C CA . ILE A 1 220 ? -4.137 6.758 -9.487 1.00 85.31 220 ILE A CA 1
ATOM 1692 C C . ILE A 1 220 ? -5.419 7.475 -9.066 1.00 85.31 220 ILE A C 1
ATOM 1694 O O . ILE A 1 220 ? -5.993 7.137 -8.035 1.00 85.31 220 ILE A O 1
ATOM 1698 N N . ARG A 1 221 ? -5.919 8.430 -9.866 1.00 87.44 221 ARG A N 1
ATOM 1699 C CA . ARG A 1 221 ? -7.203 9.097 -9.574 1.00 87.44 221 ARG A CA 1
ATOM 1700 C C . ARG A 1 221 ? -8.348 8.099 -9.539 1.00 87.44 221 ARG A C 1
ATOM 1702 O O . ARG A 1 221 ? -9.179 8.168 -8.637 1.00 87.44 221 ARG A O 1
ATOM 1709 N N . GLU A 1 222 ? -8.393 7.196 -10.510 1.00 84.38 222 GLU A N 1
ATOM 1710 C CA . GLU A 1 222 ? -9.413 6.152 -10.574 1.00 84.38 222 GLU A CA 1
ATOM 1711 C C . GLU A 1 222 ? -9.346 5.236 -9.358 1.00 84.38 222 GLU A C 1
ATOM 1713 O O . GLU A 1 222 ? -10.375 4.970 -8.742 1.00 84.38 222 GLU A O 1
ATOM 1718 N N . LEU A 1 223 ? -8.146 4.817 -8.949 1.00 83.75 223 LEU A N 1
ATOM 1719 C CA . LEU A 1 223 ? -7.991 3.957 -7.784 1.00 83.75 223 LEU A CA 1
ATOM 1720 C C . LEU A 1 223 ? -8.380 4.670 -6.482 1.00 83.75 223 LEU A C 1
ATOM 1722 O O . LEU A 1 223 ? -9.117 4.104 -5.681 1.00 83.75 223 LEU A O 1
ATOM 1726 N N . VAL A 1 224 ? -7.970 5.927 -6.294 1.00 88.62 224 VAL A N 1
ATOM 1727 C CA . VAL A 1 224 ? -8.379 6.751 -5.141 1.00 88.62 224 VAL A CA 1
ATOM 1728 C C . VAL A 1 224 ? -9.903 6.878 -5.066 1.00 88.62 224 VAL A C 1
ATOM 1730 O O . VAL A 1 224 ? -10.481 6.691 -3.993 1.00 88.62 224 VAL A O 1
ATOM 1733 N N . ARG A 1 225 ? -10.565 7.137 -6.204 1.00 88.69 225 ARG A N 1
ATOM 1734 C CA . ARG A 1 225 ? -12.033 7.197 -6.290 1.00 88.69 225 ARG A CA 1
ATOM 1735 C C . ARG A 1 225 ? -12.675 5.852 -5.972 1.00 88.69 225 ARG A C 1
ATOM 1737 O O . ARG A 1 225 ? -13.593 5.801 -5.162 1.00 88.69 225 ARG A O 1
ATOM 1744 N N . ALA A 1 226 ? -12.180 4.771 -6.568 1.00 80.31 226 ALA A N 1
ATOM 1745 C CA . ALA A 1 226 ? -12.736 3.435 -6.386 1.00 80.31 226 ALA A CA 1
ATOM 1746 C C . ALA A 1 226 ? -12.604 2.929 -4.941 1.00 80.31 226 ALA A C 1
ATOM 1748 O O . ALA A 1 226 ? -13.465 2.199 -4.457 1.00 80.31 226 ALA A O 1
ATOM 1749 N N . LEU A 1 227 ? -11.544 3.335 -4.239 1.00 84.25 227 LEU A N 1
ATOM 1750 C CA . LEU A 1 227 ? -11.343 3.027 -2.823 1.00 84.25 227 LEU A CA 1
ATOM 1751 C C . LEU A 1 227 ? -12.103 3.982 -1.885 1.00 84.25 227 LEU A C 1
ATOM 1753 O O . LEU A 1 227 ? -12.159 3.732 -0.679 1.00 84.25 227 LEU A O 1
ATOM 1757 N N . ALA A 1 228 ? -12.726 5.032 -2.431 1.00 89.62 228 ALA A N 1
ATOM 1758 C CA . ALA A 1 228 ? -13.391 6.104 -1.694 1.00 89.62 228 ALA A CA 1
ATOM 1759 C C . ALA A 1 228 ? -12.476 6.744 -0.634 1.00 89.62 228 ALA A C 1
ATOM 1761 O O . ALA A 1 228 ? -12.899 7.013 0.490 1.00 89.62 228 ALA A O 1
ATOM 1762 N N . LEU A 1 229 ? -11.203 6.952 -0.982 1.00 87.38 229 LEU A N 1
ATOM 1763 C CA . LEU A 1 229 ? -10.228 7.531 -0.064 1.00 87.38 229 LEU A CA 1
ATOM 1764 C C . LEU A 1 229 ? -10.385 9.058 -0.005 1.00 87.38 229 LEU A C 1
ATOM 1766 O O . LEU A 1 229 ? -10.342 9.713 -1.054 1.00 87.38 229 LEU A O 1
ATOM 1770 N N . PRO A 1 230 ? -10.489 9.651 1.199 1.00 89.19 230 PRO A N 1
ATOM 1771 C CA . PRO A 1 230 ? -10.298 11.081 1.392 1.00 89.19 230 PRO A CA 1
ATOM 1772 C C . PRO A 1 230 ? -8.992 11.527 0.739 1.00 89.19 230 PRO A C 1
ATOM 1774 O O . PRO A 1 230 ? -7.925 10.967 1.008 1.00 89.19 230 PRO A O 1
ATOM 1777 N N . SER A 1 231 ? -9.063 12.527 -0.136 1.00 88.38 231 SER A N 1
ATOM 1778 C CA . SER A 1 231 ? -7.888 12.949 -0.886 1.00 88.38 231 SER A CA 1
ATOM 1779 C C . SER A 1 231 ? -7.778 14.458 -1.032 1.00 88.38 231 SER A C 1
ATOM 1781 O O . SER A 1 231 ? -8.777 15.177 -1.081 1.00 88.38 231 SER A O 1
ATOM 1783 N N . ARG A 1 232 ? -6.535 14.943 -1.074 1.00 88.12 232 ARG A N 1
ATOM 1784 C CA . ARG A 1 232 ? -6.206 16.356 -1.251 1.00 88.12 232 ARG A CA 1
ATOM 1785 C C . ARG A 1 232 ? -5.114 16.506 -2.295 1.00 88.12 232 ARG A C 1
ATOM 1787 O O . ARG A 1 232 ? -4.082 15.849 -2.216 1.00 88.12 232 ARG A O 1
ATOM 1794 N N . LEU A 1 233 ? -5.328 17.409 -3.245 1.00 86.38 233 LEU A N 1
ATOM 1795 C CA . LEU A 1 233 ? -4.326 17.783 -4.234 1.00 86.38 233 LEU A CA 1
ATOM 1796 C C . LEU A 1 233 ? -3.574 19.033 -3.766 1.00 86.38 233 LEU A C 1
ATOM 1798 O O . LEU A 1 233 ? -4.192 20.062 -3.493 1.00 86.38 233 LEU A O 1
ATOM 1802 N N . VAL A 1 234 ? -2.251 18.946 -3.697 1.00 84.19 234 VAL A N 1
ATOM 1803 C CA . VAL A 1 234 ? -1.339 20.073 -3.509 1.00 84.19 234 VAL A CA 1
ATOM 1804 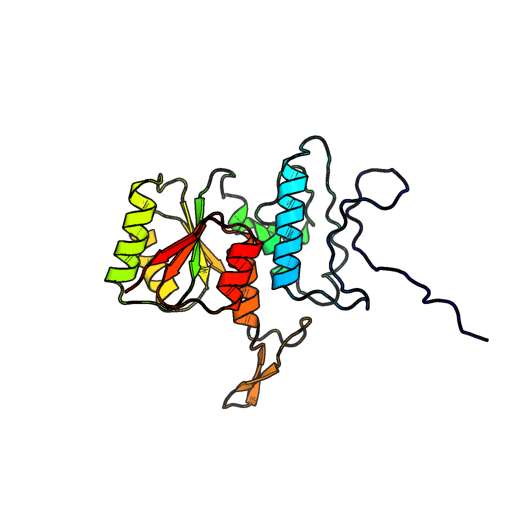C C . VAL A 1 234 ? -0.821 20.460 -4.890 1.00 84.19 234 VAL A C 1
ATOM 1806 O O . VAL A 1 234 ? -0.088 19.704 -5.533 1.00 84.19 234 VAL A O 1
ATOM 1809 N N . ARG A 1 235 ? -1.273 21.619 -5.371 1.00 83.62 235 ARG A N 1
ATOM 1810 C CA . ARG A 1 235 ? -0.762 22.232 -6.597 1.00 83.62 235 ARG A CA 1
ATOM 1811 C C . ARG A 1 235 ? 0.447 23.089 -6.222 1.00 83.62 235 ARG A C 1
ATOM 1813 O O . ARG A 1 235 ? 0.351 23.844 -5.256 1.00 83.62 235 ARG A O 1
ATOM 1820 N N . SER A 1 236 ? 1.550 22.880 -6.937 1.00 70.44 236 S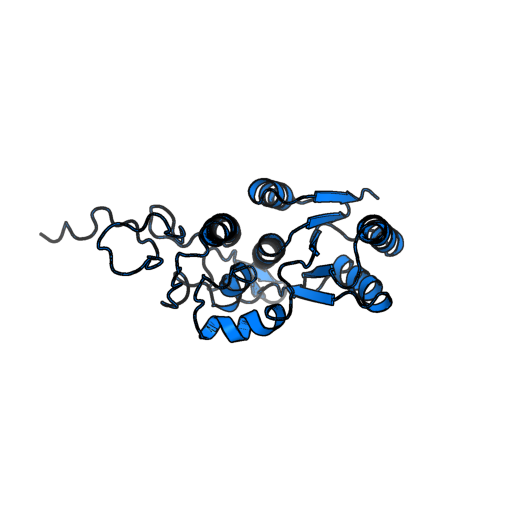ER A N 1
ATOM 1821 C CA . SER A 1 236 ? 2.708 23.780 -6.980 1.00 70.44 236 SER A CA 1
ATOM 1822 C C . SER A 1 236 ? 2.334 25.080 -7.671 1.00 70.44 236 SER A C 1
ATOM 1824 O O . SER A 1 236 ? 1.606 24.961 -8.687 1.00 70.44 236 SER A O 1
#

pLDDT: mean 84.17, std 16.39, range [30.41, 97.62]

Secondary structure (DSSP, 8-state):
----S-S-----B--B-TT--S--TTPBP-B-TTSPBPPHHHHHHHHHHHHHHHTT-TTS-EE----SSGGG--HHHHGGGGTT--TTEE--HHHHHHHTTTTTS-TT-EEEEEEE----HHHHHHHHHHHHTTS-GGGEEEEEESSSHHHHHHHHHHHTTT-EEEEE---TT--SSTT--EEE-TTS-EEETTHHHHHHHHHHHT-SEEEEESPPPHHHHHHHHHTT--EEEE--

Organism: NCBI:txid2840183

Radius of gyration: 19.34 Å; chains: 1; bounding box: 45×63×43 Å